Protein AF-A0A3R7J8B4-F1 (afdb_monomer)

InterPro domains:
  IPR031825 RXLR phytopathogen effector protein [PF16810] (3-95)

Mean predicted aligned error: 20.46 Å

Structure (mmCIF, N/CA/C/O backbone):
data_AF-A0A3R7J8B4-F1
#
_entry.id   AF-A0A3R7J8B4-F1
#
loop_
_atom_site.group_PDB
_atom_site.id
_atom_site.type_symbol
_atom_site.label_atom_id
_atom_site.label_alt_id
_atom_site.label_comp_id
_atom_site.label_asym_id
_atom_site.label_entity_id
_atom_site.label_seq_id
_atom_site.pdbx_PDB_ins_code
_atom_site.Cartn_x
_atom_site.Cartn_y
_atom_site.Cartn_z
_atom_site.occupancy
_atom_site.B_iso_or_equiv
_atom_site.auth_seq_id
_atom_site.auth_comp_id
_atom_site.auth_asym_id
_atom_site.auth_atom_id
_atom_site.pdbx_PDB_model_num
ATOM 1 N N . MET A 1 1 ? 15.339 -15.713 11.189 1.00 56.62 1 MET A N 1
ATOM 2 C CA . MET A 1 1 ? 15.094 -14.837 10.019 1.00 56.62 1 MET A CA 1
ATOM 3 C C . MET A 1 1 ? 14.675 -15.701 8.840 1.00 56.62 1 MET A C 1
ATOM 5 O O . MET A 1 1 ? 15.231 -16.778 8.685 1.00 56.62 1 MET A O 1
ATOM 9 N N . ARG A 1 2 ? 13.662 -15.295 8.063 1.00 76.19 2 ARG A N 1
ATOM 10 C CA . ARG A 1 2 ? 13.175 -16.095 6.924 1.00 76.19 2 ARG A CA 1
ATOM 11 C C . ARG A 1 2 ? 14.198 -16.017 5.775 1.00 76.19 2 ARG A C 1
ATOM 13 O O . ARG A 1 2 ? 14.588 -14.901 5.434 1.00 76.19 2 ARG A O 1
ATOM 20 N N . PRO A 1 3 ? 14.611 -17.143 5.167 1.00 79.62 3 PRO A N 1
ATOM 21 C CA . PRO A 1 3 ? 15.699 -17.184 4.179 1.00 79.62 3 PRO A CA 1
ATOM 22 C C . PRO A 1 3 ? 15.424 -16.313 2.942 1.00 79.62 3 PRO A C 1
ATOM 24 O O . PRO A 1 3 ? 16.333 -15.708 2.382 1.00 79.62 3 PRO A O 1
ATOM 27 N N . TYR A 1 4 ? 14.150 -16.148 2.586 1.00 84.62 4 TYR A N 1
ATOM 28 C CA . TYR A 1 4 ? 13.709 -15.294 1.483 1.00 84.62 4 TYR A CA 1
ATOM 29 C C . TYR A 1 4 ? 14.065 -13.811 1.660 1.00 84.62 4 TYR A C 1
ATOM 31 O O . TYR A 1 4 ? 14.319 -13.122 0.675 1.00 84.62 4 TYR A O 1
ATOM 39 N N . ASN A 1 5 ? 14.144 -13.321 2.900 1.00 82.06 5 ASN A N 1
ATOM 40 C CA . ASN A 1 5 ? 14.468 -11.918 3.158 1.00 82.06 5 ASN A CA 1
ATOM 41 C C . ASN A 1 5 ? 15.948 -11.618 2.890 1.00 82.06 5 ASN A C 1
ATOM 43 O O . ASN A 1 5 ? 16.271 -10.519 2.452 1.00 82.06 5 ASN A O 1
ATOM 47 N N . VAL A 1 6 ? 16.835 -12.594 3.110 1.00 85.81 6 VAL A N 1
ATOM 48 C CA . VAL A 1 6 ? 18.270 -12.453 2.817 1.00 85.81 6 VAL A CA 1
ATOM 49 C C . VAL A 1 6 ? 18.486 -12.402 1.306 1.00 85.81 6 VAL A C 1
ATOM 51 O O . VAL A 1 6 ? 19.214 -11.545 0.818 1.00 85.81 6 VAL A O 1
ATOM 54 N N . LEU A 1 7 ? 17.775 -13.255 0.563 1.00 88.88 7 LEU A N 1
ATOM 55 C CA . LEU A 1 7 ? 17.884 -13.336 -0.892 1.00 88.88 7 LEU A CA 1
ATOM 56 C C . LEU A 1 7 ? 17.378 -12.054 -1.581 1.00 88.88 7 LEU A C 1
ATOM 58 O O . LEU A 1 7 ? 18.036 -11.522 -2.476 1.00 88.88 7 LEU A O 1
ATOM 62 N N . LEU A 1 8 ? 16.261 -11.495 -1.099 1.00 89.81 8 LEU A N 1
ATOM 63 C CA . LEU A 1 8 ? 15.748 -10.196 -1.551 1.00 89.81 8 LEU A CA 1
ATOM 64 C C . LEU A 1 8 ? 16.721 -9.050 -1.248 1.00 89.81 8 LEU A C 1
ATOM 66 O O . LEU A 1 8 ? 16.974 -8.223 -2.123 1.00 89.81 8 LEU A O 1
ATOM 70 N N . LEU A 1 9 ? 17.311 -9.025 -0.048 1.00 89.62 9 LEU A N 1
ATOM 71 C CA . LEU A 1 9 ? 18.283 -7.999 0.336 1.00 89.62 9 LEU A CA 1
ATOM 72 C C . LEU A 1 9 ? 19.524 -8.037 -0.569 1.00 89.62 9 LEU A C 1
ATOM 74 O O . LEU A 1 9 ? 19.967 -6.995 -1.050 1.00 89.62 9 LEU A O 1
ATOM 78 N N . THR A 1 10 ? 20.049 -9.232 -0.861 1.00 86.31 10 THR A N 1
ATOM 79 C CA . THR A 1 10 ? 21.216 -9.390 -1.745 1.00 86.31 10 THR A CA 1
ATOM 80 C C . THR A 1 10 ? 20.935 -8.948 -3.178 1.00 86.31 10 THR A C 1
ATOM 82 O O . THR A 1 10 ? 21.799 -8.344 -3.812 1.00 86.31 10 THR A O 1
ATOM 85 N N . LEU A 1 11 ? 19.721 -9.188 -3.684 1.00 89.88 11 LEU A N 1
ATOM 86 C CA . LEU A 1 11 ? 19.358 -8.844 -5.058 1.00 89.88 11 LEU A CA 1
ATOM 87 C C . LEU A 1 11 ? 19.199 -7.327 -5.244 1.00 89.88 11 LEU A C 1
ATOM 89 O O . LEU A 1 11 ? 19.655 -6.770 -6.242 1.00 89.88 11 LEU A O 1
ATOM 93 N N . VAL A 1 12 ? 18.612 -6.649 -4.251 1.00 90.12 12 VAL A N 1
ATOM 94 C CA . VAL A 1 12 ? 18.503 -5.181 -4.225 1.00 90.12 12 VAL A CA 1
ATOM 95 C C . VAL A 1 12 ? 19.886 -4.535 -4.136 1.00 90.12 12 VAL A C 1
ATOM 97 O O . VAL A 1 12 ? 20.157 -3.562 -4.841 1.00 90.12 12 VAL A O 1
ATOM 100 N N . LEU A 1 13 ? 20.778 -5.099 -3.318 1.00 84.88 13 LEU A N 1
ATOM 101 C CA . LEU A 1 13 ? 22.136 -4.592 -3.160 1.00 84.88 13 LEU A CA 1
ATOM 102 C C . LEU A 1 13 ? 22.947 -4.726 -4.462 1.00 84.88 13 LEU A C 1
ATOM 104 O O . LEU A 1 13 ? 23.598 -3.772 -4.882 1.00 84.88 13 LEU A O 1
ATOM 108 N N . LEU A 1 14 ? 22.849 -5.872 -5.148 1.00 86.38 14 LEU A N 1
ATOM 109 C CA . LEU A 1 14 ? 23.518 -6.100 -6.434 1.00 86.38 14 LEU A CA 1
ATOM 110 C C . LEU A 1 14 ? 23.036 -5.111 -7.509 1.00 86.38 14 LEU A C 1
ATOM 112 O O . LEU A 1 14 ? 23.849 -4.539 -8.234 1.00 86.38 14 LEU A O 1
ATOM 116 N N . PHE A 1 15 ? 21.726 -4.847 -7.562 1.00 84.56 15 PHE A N 1
ATOM 117 C CA . PHE A 1 15 ? 21.140 -3.891 -8.505 1.00 84.56 15 PHE A CA 1
ATOM 118 C C . PHE A 1 15 ? 21.596 -2.443 -8.249 1.00 84.56 15 PHE A C 1
ATOM 120 O O . PHE A 1 15 ? 21.814 -1.684 -9.195 1.00 84.56 15 PHE A O 1
ATOM 127 N N . ALA A 1 16 ? 21.788 -2.057 -6.983 1.00 77.88 16 ALA A N 1
ATOM 128 C CA . ALA A 1 16 ? 22.300 -0.734 -6.627 1.00 77.88 16 ALA A CA 1
ATOM 129 C C . ALA A 1 16 ? 23.762 -0.534 -7.073 1.00 77.88 16 ALA A C 1
ATOM 131 O O . ALA A 1 16 ? 24.107 0.531 -7.587 1.00 77.88 16 ALA A O 1
ATOM 132 N N . PHE A 1 17 ? 24.608 -1.564 -6.950 1.00 72.62 17 PHE A N 1
ATOM 133 C CA . PHE A 1 17 ? 26.015 -1.485 -7.356 1.00 72.62 17 PHE A CA 1
ATOM 134 C C . PHE A 1 17 ? 26.218 -1.486 -8.877 1.00 72.62 17 PHE A C 1
ATOM 136 O O . PHE A 1 17 ? 27.112 -0.796 -9.367 1.00 72.62 17 PHE A O 1
ATOM 143 N N . SER A 1 18 ? 25.374 -2.178 -9.650 1.00 72.62 18 SER A N 1
ATOM 144 C CA . SER A 1 18 ? 25.493 -2.192 -11.118 1.00 72.62 18 SER A CA 1
ATOM 145 C C . SER A 1 18 ? 25.265 -0.821 -11.770 1.00 72.62 18 SER A C 1
ATOM 147 O O . SER A 1 18 ? 25.840 -0.551 -12.821 1.00 72.62 18 SER A O 1
ATOM 149 N N . ASN A 1 19 ? 24.486 0.069 -11.146 1.00 60.31 19 ASN A N 1
ATOM 150 C CA . ASN A 1 19 ? 24.272 1.424 -11.668 1.00 60.31 19 ASN A CA 1
ATOM 151 C C . ASN A 1 19 ? 25.404 2.404 -11.316 1.00 60.31 19 ASN A C 1
ATOM 153 O O . ASN A 1 19 ? 25.600 3.382 -12.033 1.00 60.31 19 ASN A O 1
ATOM 157 N N . ALA A 1 20 ? 26.172 2.150 -10.252 1.00 58.16 20 ALA A N 1
ATOM 158 C CA . ALA A 1 20 ? 27.265 3.032 -9.836 1.00 58.16 20 ALA A CA 1
ATOM 159 C C . ALA A 1 20 ? 28.539 2.850 -10.685 1.00 58.16 20 ALA A C 1
ATOM 161 O O . ALA A 1 20 ? 29.286 3.805 -10.893 1.00 58.16 20 ALA A O 1
ATOM 162 N N . VAL A 1 21 ? 28.770 1.649 -11.229 1.00 51.41 21 VAL A N 1
ATOM 163 C CA . VAL A 1 21 ? 29.971 1.337 -12.031 1.00 51.41 21 VAL A CA 1
ATOM 164 C C . VAL A 1 21 ? 29.923 1.964 -13.433 1.00 51.41 21 VAL A C 1
ATOM 166 O O . VAL A 1 21 ? 30.968 2.221 -14.022 1.00 51.41 21 VAL A O 1
ATOM 169 N N . LEU A 1 22 ? 28.739 2.303 -13.955 1.00 47.94 22 LEU A N 1
ATOM 170 C CA . LEU A 1 22 ? 28.615 2.937 -15.276 1.00 47.94 22 LEU A CA 1
ATOM 171 C C . LEU A 1 22 ? 28.903 4.453 -15.266 1.00 47.94 22 LEU A C 1
ATOM 173 O O . LEU A 1 22 ? 29.037 5.054 -16.329 1.00 47.94 22 LEU A O 1
ATOM 177 N N . ALA A 1 23 ? 29.001 5.077 -14.086 1.00 52.41 23 ALA A N 1
ATOM 178 C CA . ALA A 1 23 ? 29.245 6.516 -13.942 1.00 52.41 23 ALA A CA 1
ATOM 179 C C . ALA A 1 23 ? 30.726 6.880 -13.708 1.00 52.41 23 ALA A C 1
ATOM 181 O O . ALA A 1 23 ? 31.068 8.060 -13.708 1.00 52.41 23 ALA A O 1
ATOM 182 N N . VAL A 1 24 ? 31.613 5.893 -13.525 1.00 48.69 24 VAL A N 1
ATOM 183 C CA . VAL A 1 24 ? 33.046 6.114 -13.252 1.00 48.69 24 VAL A CA 1
ATOM 184 C C . VAL A 1 24 ? 33.898 5.236 -14.166 1.00 48.69 24 VAL A C 1
ATOM 186 O O . VAL A 1 24 ? 34.659 4.378 -13.733 1.00 48.69 24 VAL A O 1
ATOM 189 N N . THR A 1 25 ? 33.784 5.467 -15.470 1.00 42.81 25 THR A N 1
ATOM 190 C CA . THR A 1 25 ? 34.850 5.112 -16.410 1.00 42.81 25 THR A CA 1
ATOM 191 C C . THR A 1 25 ? 35.337 6.396 -17.073 1.00 42.81 25 THR A C 1
ATOM 193 O O . THR A 1 25 ? 34.579 6.984 -17.851 1.00 42.81 25 THR A O 1
ATOM 196 N N . PRO A 1 26 ? 36.560 6.875 -16.785 1.00 44.47 26 PRO A N 1
ATOM 197 C CA . PRO A 1 26 ? 37.151 7.935 -17.581 1.00 44.47 26 PRO A CA 1
ATOM 198 C C . PRO A 1 26 ? 37.344 7.406 -19.005 1.00 44.47 26 PRO A C 1
ATOM 200 O O . PRO A 1 26 ? 38.044 6.423 -19.237 1.00 44.47 26 PRO A O 1
ATOM 203 N N . ILE A 1 27 ? 36.677 8.054 -19.955 1.00 47.72 27 ILE A N 1
ATOM 204 C CA . ILE A 1 27 ? 36.858 7.848 -21.389 1.00 47.72 27 ILE A CA 1
ATOM 205 C C . ILE A 1 27 ? 38.264 8.350 -21.740 1.00 47.72 27 ILE A C 1
ATOM 207 O O . ILE A 1 27 ? 38.463 9.515 -22.068 1.00 47.72 27 ILE A O 1
ATOM 211 N N . THR A 1 28 ? 39.263 7.477 -21.663 1.00 47.22 28 THR A N 1
ATOM 212 C CA . THR A 1 28 ? 40.543 7.650 -22.356 1.00 47.22 28 THR A CA 1
ATOM 213 C C . THR A 1 28 ? 40.421 7.046 -23.750 1.00 47.22 28 THR A C 1
ATOM 215 O O . THR A 1 28 ? 40.958 5.987 -24.052 1.00 47.22 28 THR A O 1
ATOM 218 N N . ALA A 1 29 ? 39.691 7.738 -24.626 1.00 45.31 29 ALA A N 1
ATOM 219 C CA . ALA A 1 29 ? 39.828 7.555 -26.064 1.00 45.31 29 ALA A CA 1
ATOM 220 C C . ALA A 1 29 ? 40.840 8.589 -26.569 1.00 45.31 29 ALA A C 1
ATOM 222 O O . ALA A 1 29 ? 40.498 9.711 -26.940 1.00 45.31 29 ALA A O 1
ATOM 223 N N . THR A 1 30 ? 42.114 8.211 -26.533 1.00 43.09 30 THR A N 1
ATOM 224 C CA . THR A 1 30 ? 43.190 8.878 -27.261 1.00 43.09 30 THR A CA 1
ATOM 225 C C . THR A 1 30 ? 42.914 8.772 -28.762 1.00 43.09 30 THR A C 1
ATOM 227 O O . THR A 1 30 ? 43.311 7.817 -29.425 1.00 43.09 30 THR A O 1
ATOM 230 N N . VAL A 1 31 ? 42.239 9.773 -29.332 1.00 40.12 31 VAL A N 1
ATOM 231 C CA . VAL A 1 31 ? 42.303 10.015 -30.778 1.00 40.12 31 VAL A CA 1
ATOM 232 C C . VAL A 1 31 ? 43.668 10.637 -31.053 1.00 40.12 31 VAL A C 1
ATOM 234 O O . VAL A 1 31 ? 43.863 11.848 -30.971 1.00 40.12 31 VAL A O 1
ATOM 237 N N . VAL A 1 32 ? 44.641 9.771 -31.331 1.00 39.78 32 VAL A N 1
ATOM 238 C CA . VAL A 1 32 ? 45.899 10.148 -31.974 1.00 39.78 32 VAL A CA 1
ATOM 239 C C . VAL A 1 32 ? 45.538 10.648 -33.371 1.00 39.78 32 VAL A C 1
ATOM 241 O O . VAL A 1 32 ? 45.272 9.870 -34.284 1.00 39.78 32 VAL A O 1
ATOM 244 N N . SER A 1 33 ? 45.467 11.969 -33.506 1.00 39.88 33 SER A N 1
ATOM 245 C CA . SER A 1 33 ? 45.310 12.659 -34.780 1.00 39.88 33 SER A CA 1
ATOM 246 C C . SER A 1 33 ? 46.579 12.439 -35.605 1.00 39.88 33 SER A C 1
ATOM 248 O O . SER A 1 33 ? 47.607 13.061 -35.349 1.00 39.88 33 SER A O 1
ATOM 250 N N . ASN A 1 34 ? 46.532 11.500 -36.552 1.00 51.03 34 ASN A N 1
ATOM 251 C CA . ASN A 1 34 ? 47.649 11.168 -37.439 1.00 51.03 34 ASN A CA 1
ATOM 252 C C . ASN A 1 34 ? 47.335 11.535 -38.903 1.00 51.03 34 ASN A C 1
ATOM 254 O O . ASN A 1 34 ? 47.604 10.765 -39.819 1.00 51.03 34 ASN A O 1
ATOM 258 N N . GLU A 1 35 ? 46.743 12.714 -39.124 1.00 48.53 35 GLU A N 1
ATOM 259 C CA . GLU A 1 35 ? 46.381 13.234 -40.459 1.00 48.53 35 GLU A CA 1
ATOM 260 C C . GLU A 1 35 ? 47.263 14.409 -40.932 1.00 48.53 35 GLU A C 1
ATOM 262 O O . GLU A 1 35 ? 46.910 15.135 -41.857 1.00 48.53 35 GLU A O 1
ATOM 267 N N . ALA A 1 36 ? 48.452 14.597 -40.352 1.00 45.69 36 ALA A N 1
ATOM 268 C CA . ALA A 1 36 ? 49.416 15.610 -40.801 1.00 45.69 36 ALA A CA 1
ATOM 269 C C . ALA A 1 36 ? 50.597 14.998 -41.584 1.00 45.69 36 ALA A C 1
ATOM 271 O O . ALA A 1 36 ? 51.759 15.315 -41.357 1.00 45.69 36 ALA A O 1
ATOM 272 N N . ASN A 1 37 ? 50.291 14.110 -42.527 1.00 45.66 37 ASN A N 1
ATOM 273 C CA . ASN A 1 37 ? 51.183 13.614 -43.580 1.00 45.66 37 ASN A CA 1
ATOM 274 C C . ASN A 1 37 ? 50.333 13.773 -44.858 1.00 45.66 37 ASN A C 1
ATOM 276 O O . ASN A 1 37 ? 49.239 13.232 -44.909 1.00 45.66 37 ASN A O 1
ATOM 280 N N . TYR A 1 38 ? 50.614 14.585 -45.878 1.00 40.78 38 TYR A N 1
ATOM 281 C CA . TYR A 1 38 ? 51.833 14.718 -46.662 1.00 40.78 38 TYR A CA 1
ATOM 282 C C . TYR A 1 38 ? 51.822 16.080 -47.397 1.00 40.78 38 TYR A C 1
ATOM 284 O O . TYR A 1 38 ? 51.131 16.246 -48.399 1.00 40.78 38 TYR A O 1
ATOM 292 N N . LYS A 1 39 ? 52.632 17.054 -46.964 1.00 49.00 39 LYS A N 1
ATOM 293 C CA . LYS A 1 39 ? 53.079 18.175 -47.821 1.00 49.00 39 LYS A CA 1
ATOM 294 C C . LYS A 1 39 ? 54.566 18.008 -48.127 1.00 49.00 39 LYS A C 1
ATOM 296 O O . LYS A 1 39 ? 55.389 18.855 -47.793 1.00 49.00 39 LYS A O 1
ATOM 301 N N . ARG A 1 40 ? 54.928 16.868 -48.721 1.00 48.91 40 ARG A N 1
ATOM 302 C CA . ARG A 1 40 ? 56.292 16.587 -49.182 1.00 48.91 40 ARG A CA 1
ATOM 303 C C . ARG A 1 40 ? 56.345 16.692 -50.707 1.00 48.91 40 ARG A C 1
ATOM 305 O O . ARG A 1 40 ? 55.879 15.813 -51.415 1.00 48.91 40 ARG A O 1
ATOM 312 N N . SER A 1 41 ? 56.929 17.804 -51.153 1.00 52.84 41 SER A N 1
ATOM 313 C CA . SER A 1 41 ? 57.806 17.929 -52.324 1.00 52.84 41 SER A CA 1
ATOM 314 C C . SER A 1 41 ? 57.325 17.374 -53.671 1.00 52.84 41 SER A C 1
ATOM 316 O O . SER A 1 41 ? 57.644 16.246 -54.035 1.00 52.84 41 SER A O 1
ATOM 318 N N . LEU A 1 42 ? 56.756 18.253 -54.494 1.00 46.28 42 LEU A N 1
ATOM 319 C CA . LEU A 1 42 ? 57.009 18.242 -55.935 1.00 46.28 42 LEU A CA 1
ATOM 320 C C . LEU A 1 42 ? 57.880 19.461 -56.241 1.00 46.28 42 LEU A C 1
ATOM 322 O O . LEU A 1 42 ? 57.393 20.578 -56.392 1.00 46.28 42 LEU A O 1
ATOM 326 N N . ARG A 1 43 ? 59.200 19.245 -56.237 1.00 48.94 43 ARG A N 1
ATOM 327 C CA . ARG A 1 43 ? 60.144 20.171 -56.863 1.00 48.94 43 ARG A CA 1
ATOM 328 C C . ARG A 1 43 ? 59.818 20.176 -58.355 1.00 48.94 43 ARG A C 1
ATOM 330 O O . ARG A 1 43 ? 59.929 19.137 -58.998 1.00 48.94 43 ARG A O 1
ATOM 337 N N . ALA A 1 44 ? 59.404 21.327 -58.869 1.00 46.97 44 ALA A N 1
ATOM 338 C CA . ALA A 1 44 ? 59.469 21.612 -60.290 1.00 46.97 44 ALA A CA 1
ATOM 339 C C . ALA A 1 44 ? 60.954 21.670 -60.660 1.00 46.97 44 ALA A C 1
ATOM 341 O O . ALA A 1 44 ? 61.679 22.556 -60.208 1.00 46.97 44 ALA A O 1
ATOM 342 N N . ALA A 1 45 ? 61.409 20.660 -61.389 1.00 44.66 45 ALA A N 1
ATOM 343 C CA . ALA A 1 45 ? 62.704 20.660 -62.034 1.00 44.66 45 ALA A CA 1
ATOM 344 C C . ALA A 1 45 ? 62.479 21.005 -63.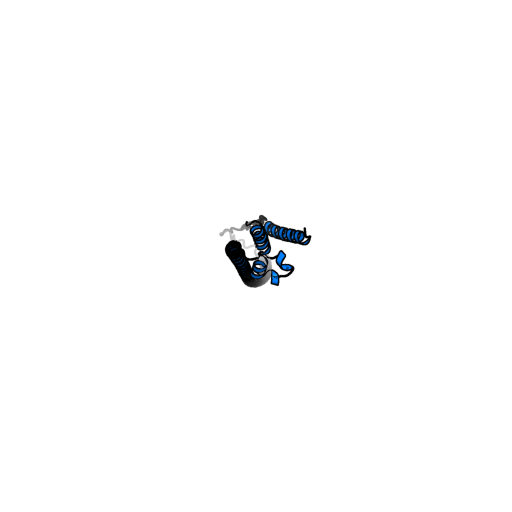508 1.00 44.66 45 ALA A C 1
ATOM 346 O O . ALA A 1 45 ? 61.605 20.414 -64.139 1.00 44.66 45 ALA A O 1
ATOM 347 N N . GLU A 1 46 ? 63.320 21.923 -63.990 1.00 39.88 46 GLU A N 1
ATOM 348 C CA . GLU A 1 46 ? 63.695 22.130 -65.394 1.00 39.88 46 GLU A CA 1
ATOM 349 C C . GLU A 1 46 ? 62.702 22.939 -66.250 1.00 39.88 46 GLU A C 1
ATOM 351 O O . GLU A 1 46 ? 61.492 22.795 -66.151 1.00 39.88 46 GLU A O 1
ATOM 356 N N . THR A 1 47 ? 63.112 23.865 -67.116 1.00 40.66 47 THR A N 1
ATOM 357 C CA . THR A 1 47 ? 64.442 24.316 -67.558 1.00 40.66 47 THR A CA 1
ATOM 358 C C . THR A 1 47 ? 64.238 25.646 -68.274 1.00 40.66 47 THR A C 1
ATOM 360 O O . THR A 1 47 ? 63.369 25.768 -69.135 1.00 40.66 47 THR A O 1
ATOM 363 N N . THR A 1 48 ? 65.069 26.627 -67.943 1.00 43.53 48 THR A N 1
ATOM 364 C CA . THR A 1 48 ? 65.388 27.780 -68.784 1.00 43.53 48 THR A CA 1
ATOM 365 C C . THR A 1 48 ? 65.907 27.298 -70.138 1.00 43.53 48 THR A C 1
ATOM 367 O O . THR A 1 48 ? 67.018 26.778 -70.214 1.00 43.53 48 THR A O 1
ATOM 370 N N . THR A 1 49 ? 65.140 27.482 -71.210 1.00 39.28 49 THR A N 1
ATOM 371 C CA . THR A 1 49 ? 65.708 27.522 -72.561 1.00 39.28 49 THR A CA 1
ATOM 372 C C . THR A 1 49 ? 65.798 28.977 -72.974 1.00 39.28 49 THR A C 1
ATOM 374 O O . THR A 1 49 ? 64.789 29.615 -73.278 1.00 39.28 49 THR A O 1
ATOM 377 N N . ASN A 1 50 ? 67.026 29.483 -72.904 1.00 40.59 50 ASN A N 1
ATOM 378 C CA . ASN A 1 50 ? 67.443 30.739 -73.494 1.00 40.59 50 ASN A CA 1
ATOM 379 C C . ASN A 1 50 ? 66.970 30.808 -74.947 1.00 40.59 50 ASN A C 1
ATOM 381 O O . ASN A 1 50 ? 67.188 29.890 -75.736 1.00 40.59 50 ASN A O 1
ATOM 385 N N . ASN A 1 51 ? 66.302 31.911 -75.254 1.00 40.81 51 ASN A N 1
ATOM 386 C CA . ASN A 1 51 ? 66.152 32.410 -76.604 1.00 40.81 51 ASN A CA 1
ATOM 387 C C . ASN A 1 51 ? 67.489 33.005 -77.072 1.00 40.81 51 ASN A C 1
ATOM 389 O O . ASN A 1 51 ? 68.207 33.597 -76.267 1.00 40.81 51 ASN A O 1
ATOM 393 N N . VAL A 1 52 ? 67.659 32.967 -78.393 1.00 43.62 52 VAL A N 1
ATOM 394 C CA . VAL A 1 52 ? 68.505 33.825 -79.240 1.00 43.62 52 VAL A CA 1
ATOM 395 C C . VAL A 1 52 ? 69.919 33.320 -79.548 1.00 43.62 52 VAL A C 1
ATOM 397 O O . VAL A 1 52 ? 70.727 33.098 -78.657 1.00 43.62 52 VAL A O 1
ATOM 400 N N . ASP A 1 53 ? 70.112 33.192 -80.866 1.00 49.81 53 ASP A N 1
ATOM 401 C CA . ASP A 1 53 ? 71.320 33.275 -81.688 1.00 49.81 53 ASP A CA 1
ATOM 402 C C . ASP A 1 53 ? 72.568 32.523 -81.249 1.00 49.81 53 ASP A C 1
ATOM 404 O O . ASP A 1 53 ? 73.294 32.959 -80.366 1.00 49.81 53 ASP A O 1
ATOM 408 N N . ASP A 1 54 ? 72.892 31.484 -82.020 1.00 44.25 54 ASP A N 1
ATOM 409 C CA . ASP A 1 54 ? 74.219 31.449 -82.626 1.00 44.25 54 ASP A CA 1
ATOM 410 C C . ASP A 1 54 ? 74.209 30.652 -83.942 1.00 44.25 54 ASP A C 1
ATOM 412 O O . ASP A 1 54 ? 73.795 29.492 -84.001 1.00 44.25 54 ASP A O 1
ATOM 416 N N . GLU A 1 55 ? 74.688 31.341 -84.979 1.00 45.31 55 GLU A N 1
ATOM 417 C CA . GLU A 1 55 ? 75.505 30.827 -86.082 1.00 45.31 55 GLU A CA 1
ATOM 418 C C . GLU A 1 55 ? 74.890 29.804 -87.059 1.00 45.31 55 GLU A C 1
ATOM 420 O O . GLU A 1 55 ? 75.209 28.612 -87.059 1.00 45.31 55 GLU A O 1
ATOM 425 N N . GLU A 1 56 ? 74.127 30.304 -88.043 1.00 42.25 56 GLU A N 1
ATOM 42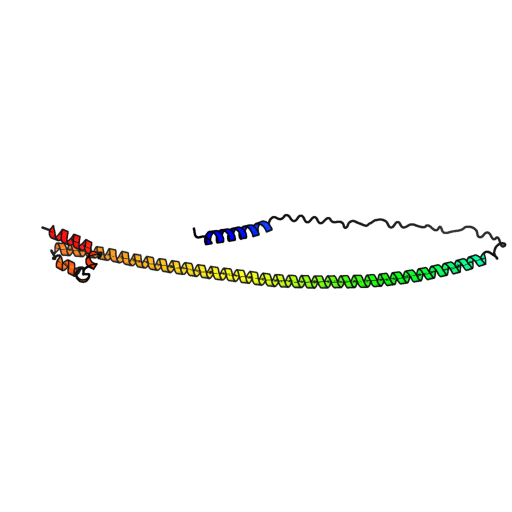6 C CA . GLU A 1 56 ? 74.128 29.694 -89.383 1.00 42.25 56 GLU A CA 1
ATOM 427 C C . GLU A 1 56 ? 75.387 30.124 -90.161 1.00 42.25 56 GLU A C 1
ATOM 429 O O . GLU A 1 56 ? 75.324 30.837 -91.169 1.00 42.25 56 GLU A O 1
ATOM 434 N N . GLU A 1 57 ? 76.551 29.624 -89.736 1.00 46.12 57 GLU A N 1
ATOM 435 C CA . GLU A 1 57 ? 77.697 29.524 -90.633 1.00 46.12 57 GLU A CA 1
ATOM 436 C C . GLU A 1 57 ? 77.387 28.485 -91.717 1.00 46.12 57 GLU A C 1
ATOM 438 O O . GLU A 1 57 ? 77.386 27.262 -91.537 1.00 46.12 57 GLU A O 1
ATOM 443 N N . ARG A 1 58 ? 77.107 29.031 -92.897 1.00 50.62 58 ARG A N 1
ATOM 444 C CA . ARG A 1 58 ? 77.096 28.356 -94.188 1.00 50.62 58 ARG A CA 1
ATOM 445 C C . ARG A 1 58 ? 78.367 27.523 -94.373 1.00 50.62 58 ARG A C 1
ATOM 447 O O . ARG A 1 58 ? 79.389 28.035 -94.818 1.00 50.62 58 ARG A O 1
ATOM 454 N N . SER A 1 59 ? 78.261 26.209 -94.196 1.00 39.22 59 SER A N 1
ATOM 455 C CA . SER A 1 59 ? 79.181 25.268 -94.838 1.00 39.22 59 SER A CA 1
ATOM 456 C C . SER A 1 59 ? 78.403 24.239 -95.659 1.00 39.22 59 SER A C 1
ATOM 458 O O . SER A 1 59 ? 77.812 23.279 -95.166 1.00 39.22 59 SER A O 1
ATOM 460 N N . LEU A 1 60 ? 78.368 24.521 -96.960 1.00 49.38 60 LEU A N 1
ATOM 461 C CA . LEU A 1 60 ? 77.572 23.918 -98.032 1.00 49.38 60 LEU A CA 1
ATOM 462 C C . LEU A 1 60 ? 78.093 22.550 -98.518 1.00 49.38 60 LEU A C 1
ATOM 464 O O . LEU A 1 60 ? 77.909 22.203 -99.682 1.00 49.38 60 LEU A O 1
ATOM 468 N N . THR A 1 61 ? 78.751 21.753 -97.668 1.00 47.34 61 THR A N 1
ATOM 469 C CA . THR A 1 61 ? 79.503 20.576 -98.154 1.00 47.34 61 THR A CA 1
ATOM 470 C C . THR A 1 61 ? 79.326 19.263 -97.376 1.00 47.34 61 THR A C 1
ATOM 472 O O . THR A 1 61 ? 79.951 18.277 -97.754 1.00 47.34 61 THR A O 1
ATOM 475 N N . SER A 1 62 ? 78.421 19.152 -96.386 1.00 49.09 62 SER A N 1
ATOM 476 C CA . SER A 1 62 ? 78.166 17.866 -95.675 1.00 49.09 62 SER A CA 1
ATOM 477 C C . SER A 1 62 ? 76.702 17.364 -95.665 1.00 49.09 62 SER A C 1
ATOM 479 O O . SER A 1 62 ? 76.336 16.446 -94.929 1.00 49.09 62 SER A O 1
ATOM 481 N N . GLY A 1 63 ? 75.828 17.942 -96.499 1.00 49.16 63 GLY A N 1
ATOM 482 C CA . GLY A 1 63 ? 74.367 17.831 -96.356 1.00 49.16 63 GLY A CA 1
ATOM 483 C C . GLY A 1 63 ? 73.664 16.566 -96.874 1.00 49.16 63 GLY A C 1
ATOM 484 O O . GLY A 1 63 ? 72.503 16.358 -96.523 1.00 49.16 63 GLY A O 1
ATOM 485 N N . LEU A 1 64 ? 74.295 15.703 -97.680 1.00 48.84 64 LEU A N 1
ATOM 486 C CA . LEU A 1 64 ? 73.552 14.610 -98.338 1.00 48.84 64 LEU A CA 1
ATOM 487 C C . LEU A 1 64 ? 73.403 13.333 -97.493 1.00 48.84 64 LEU A C 1
ATOM 489 O O . LEU A 1 64 ? 72.431 12.601 -97.660 1.00 48.84 64 LEU A O 1
ATOM 493 N N . THR A 1 65 ? 74.309 13.072 -96.547 1.00 50.53 65 THR A N 1
ATOM 494 C CA . TH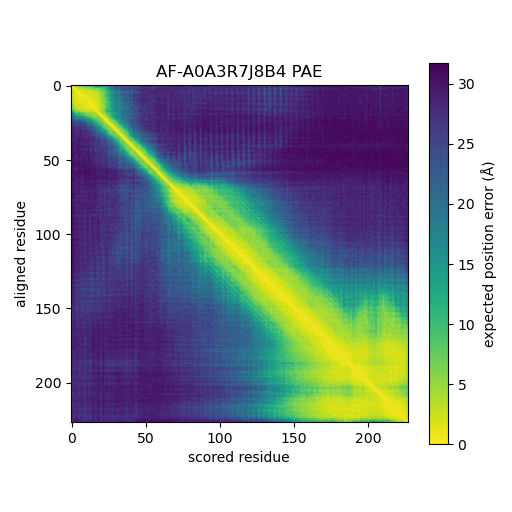R A 1 65 ? 74.255 11.862 -95.702 1.00 50.53 65 THR A CA 1
ATOM 495 C C . THR A 1 65 ? 73.587 12.097 -94.341 1.00 50.53 65 THR A C 1
ATOM 497 O O . THR A 1 65 ? 73.104 11.140 -93.737 1.00 50.53 65 THR A O 1
ATOM 500 N N . SER A 1 66 ? 73.460 13.353 -93.880 1.00 52.69 66 SER A N 1
ATOM 501 C CA . SER A 1 66 ? 72.792 13.691 -92.603 1.00 52.69 66 SER A CA 1
ATOM 502 C C . SER A 1 66 ? 71.275 13.916 -92.715 1.00 52.69 66 SER A C 1
ATOM 504 O O . SER A 1 66 ? 70.569 13.938 -91.706 1.00 52.69 66 SER A O 1
ATOM 506 N N . GLY A 1 67 ? 70.733 14.055 -93.931 1.00 54.09 67 GLY A N 1
ATOM 507 C CA . GLY A 1 67 ? 69.289 14.198 -94.150 1.00 54.09 67 GLY A CA 1
ATOM 508 C C . GLY A 1 67 ? 68.508 12.904 -93.890 1.00 54.09 67 GLY A C 1
ATOM 509 O O . GLY A 1 67 ? 67.407 12.937 -93.338 1.00 54.09 67 GLY A O 1
ATOM 510 N N . LEU A 1 68 ? 69.093 11.748 -94.225 1.00 56.91 68 LEU A N 1
ATOM 511 C CA . LEU A 1 68 ? 68.424 10.450 -94.095 1.00 56.91 68 LEU A CA 1
ATOM 512 C C . LEU A 1 68 ? 68.315 9.982 -92.634 1.00 56.91 68 LEU A C 1
ATOM 514 O O . LEU A 1 68 ? 67.300 9.395 -92.251 1.00 56.91 68 LEU A O 1
ATOM 518 N N . SER A 1 69 ? 69.327 10.270 -91.808 1.00 60.47 69 SER A N 1
ATOM 519 C CA . SER A 1 69 ? 69.289 10.002 -90.364 1.00 60.47 69 SER A CA 1
ATOM 520 C C . SER A 1 69 ? 68.244 10.877 -89.667 1.00 60.47 69 SER A C 1
ATOM 522 O O . SER A 1 69 ? 67.405 10.349 -88.945 1.00 60.47 69 SER A O 1
ATOM 524 N N . LYS A 1 70 ? 68.165 12.173 -90.005 1.00 66.06 70 LYS A N 1
ATOM 525 C CA . LYS A 1 70 ? 67.140 13.092 -89.470 1.00 66.06 70 LYS A CA 1
ATOM 526 C C . LYS A 1 70 ? 65.704 12.667 -89.804 1.00 66.06 70 LYS A C 1
ATOM 528 O O . LYS A 1 70 ? 64.800 12.877 -88.994 1.00 66.06 70 LYS A O 1
ATOM 533 N N . ILE A 1 71 ? 65.462 12.070 -90.976 1.00 68.19 71 ILE A N 1
ATOM 534 C CA . ILE A 1 71 ? 64.131 11.553 -91.347 1.00 68.19 71 ILE A CA 1
ATOM 535 C C . ILE A 1 71 ? 63.791 10.286 -90.549 1.00 68.19 71 ILE A C 1
ATOM 537 O O . ILE A 1 71 ? 62.666 10.169 -90.056 1.00 68.19 71 ILE A O 1
ATOM 541 N N . LYS A 1 72 ? 64.749 9.365 -90.366 1.00 73.00 72 LYS A N 1
ATOM 542 C CA . LYS A 1 72 ? 64.557 8.179 -89.512 1.00 73.00 72 LYS A CA 1
ATOM 543 C C . LYS A 1 72 ? 64.306 8.567 -88.055 1.00 73.00 72 LYS A C 1
ATOM 545 O O . LYS A 1 72 ? 63.378 8.033 -87.448 1.00 73.00 72 LYS A O 1
ATOM 550 N N . ASP A 1 73 ? 65.036 9.550 -87.539 1.00 72.19 73 ASP A N 1
ATOM 551 C CA . ASP A 1 73 ? 64.852 10.053 -86.178 1.00 72.19 73 ASP A CA 1
ATOM 552 C C . ASP A 1 73 ? 63.490 10.728 -86.004 1.00 72.19 73 ASP A C 1
ATOM 554 O O . ASP A 1 73 ? 62.790 10.452 -85.031 1.00 72.19 73 ASP A O 1
ATOM 558 N N . LYS A 1 74 ? 63.040 11.533 -86.979 1.00 72.88 74 LYS A N 1
ATOM 559 C CA . LYS A 1 74 ? 61.686 12.117 -86.968 1.00 72.88 74 LYS A CA 1
ATOM 560 C C . LYS A 1 74 ? 60.589 11.052 -87.019 1.00 72.88 74 LYS A C 1
ATOM 562 O O . LYS A 1 74 ? 59.610 11.163 -86.281 1.00 72.88 74 LYS A O 1
ATOM 567 N N . ALA A 1 75 ? 60.743 10.018 -87.847 1.00 72.88 75 ALA A N 1
ATOM 568 C CA . ALA A 1 75 ? 59.786 8.914 -87.921 1.00 72.88 75 ALA A CA 1
ATOM 569 C C . ALA A 1 75 ? 59.742 8.107 -86.611 1.00 72.88 75 ALA A C 1
ATOM 571 O O . ALA A 1 75 ? 58.660 7.753 -86.132 1.00 72.88 75 ALA A O 1
ATOM 572 N N . HIS A 1 76 ? 60.901 7.873 -85.990 1.00 73.00 76 HIS A N 1
ATOM 573 C CA . HIS A 1 76 ? 60.997 7.222 -84.688 1.00 73.00 76 HIS A CA 1
ATOM 574 C C . HIS A 1 76 ? 60.340 8.068 -83.586 1.00 73.00 76 HIS A C 1
ATOM 576 O O . HIS A 1 76 ? 59.498 7.565 -82.843 1.00 73.00 76 HIS A O 1
ATOM 582 N N . LEU A 1 77 ? 60.622 9.375 -83.536 1.00 74.00 77 LEU A N 1
ATOM 583 C CA . LEU A 1 77 ? 59.995 10.309 -82.595 1.00 74.00 77 LEU A CA 1
ATOM 584 C C . LEU A 1 77 ? 58.474 10.362 -82.753 1.00 74.00 77 LEU A C 1
ATOM 586 O O . LEU A 1 77 ? 57.750 10.382 -81.759 1.00 74.00 77 LEU A O 1
ATOM 590 N N . TYR A 1 78 ? 57.975 10.360 -83.990 1.00 74.12 78 TYR A N 1
ATOM 591 C CA . TYR A 1 78 ? 56.540 10.340 -84.256 1.00 74.12 78 TYR A CA 1
ATOM 592 C C . TYR A 1 78 ? 55.893 9.049 -83.741 1.00 74.12 78 TYR A C 1
ATOM 594 O O . TYR A 1 78 ? 54.850 9.101 -83.087 1.00 74.12 78 TYR A O 1
ATOM 602 N N . LYS A 1 79 ? 56.548 7.897 -83.942 1.00 77.25 79 LYS A N 1
ATOM 603 C CA . LYS A 1 79 ? 56.079 6.598 -83.440 1.00 77.25 79 LYS A CA 1
ATOM 604 C C . LYS A 1 79 ? 56.054 6.546 -81.908 1.00 77.25 79 LYS A C 1
ATOM 606 O O . LYS A 1 79 ? 55.049 6.110 -81.351 1.00 77.25 79 LYS A O 1
ATOM 611 N N . VAL A 1 80 ? 57.093 7.061 -81.242 1.00 76.75 80 VAL A N 1
ATOM 612 C CA . VAL A 1 80 ? 57.167 7.159 -79.770 1.00 76.75 80 VAL A CA 1
ATOM 613 C C . VAL A 1 80 ? 56.104 8.117 -79.214 1.00 76.75 80 VAL A C 1
ATOM 615 O O . VAL A 1 80 ? 55.450 7.815 -78.218 1.00 76.75 80 VAL A O 1
ATOM 618 N N . ARG A 1 81 ? 55.852 9.253 -79.878 1.00 70.88 81 ARG A N 1
ATOM 619 C CA . ARG A 1 81 ? 54.782 10.189 -79.477 1.00 70.88 81 ARG A CA 1
ATOM 620 C C . ARG A 1 81 ? 53.388 9.583 -79.640 1.00 70.88 81 ARG A C 1
ATOM 622 O O . ARG A 1 81 ? 52.517 9.821 -78.801 1.00 70.88 81 ARG A O 1
ATOM 629 N N . LEU A 1 82 ? 53.169 8.788 -80.689 1.00 69.94 82 LEU A N 1
ATOM 630 C CA . LEU A 1 82 ? 51.904 8.087 -80.922 1.00 69.94 82 LEU A CA 1
ATOM 631 C C . LEU A 1 82 ? 51.654 6.968 -79.909 1.00 69.94 82 LEU A C 1
ATOM 633 O O . LEU A 1 82 ? 50.518 6.827 -79.454 1.00 69.94 82 LEU A O 1
ATOM 637 N N . SER A 1 83 ? 52.679 6.194 -79.536 1.00 70.44 83 SER A N 1
ATOM 638 C CA . SER A 1 83 ? 52.544 5.186 -78.476 1.00 70.44 83 SER A CA 1
ATOM 639 C C . SER A 1 83 ? 52.289 5.842 -77.119 1.00 70.44 83 SER A C 1
ATOM 641 O O . SER A 1 83 ? 51.324 5.474 -76.452 1.00 70.44 83 SER A O 1
ATOM 643 N N . ALA A 1 84 ? 53.033 6.898 -76.772 1.00 67.06 84 ALA A N 1
ATOM 644 C CA . ALA A 1 84 ? 52.817 7.650 -75.536 1.00 67.06 84 ALA A CA 1
ATOM 645 C C . ALA A 1 84 ? 51.405 8.265 -75.465 1.00 67.06 84 ALA A C 1
ATOM 647 O O . ALA A 1 84 ? 50.726 8.159 -74.448 1.00 67.06 84 ALA A O 1
ATOM 648 N N . SER A 1 85 ? 50.906 8.836 -76.567 1.00 68.12 85 SER A N 1
ATOM 649 C CA . SER A 1 85 ? 49.552 9.413 -76.620 1.00 68.12 85 SER A CA 1
ATOM 650 C C . SER A 1 85 ? 48.444 8.364 -76.469 1.00 68.12 85 SER A C 1
ATOM 652 O O . SER A 1 85 ? 47.384 8.664 -75.917 1.00 68.12 85 SER A O 1
ATOM 654 N N . LYS A 1 86 ? 48.660 7.129 -76.944 1.00 70.12 86 LYS A N 1
ATOM 655 C CA . LYS A 1 86 ? 47.721 6.016 -76.725 1.00 70.12 86 LYS A CA 1
ATOM 656 C C . LYS A 1 86 ? 47.733 5.556 -75.268 1.00 70.12 86 LYS A C 1
ATOM 658 O O . LYS A 1 86 ? 46.663 5.359 -74.700 1.00 70.12 86 LYS A O 1
ATOM 663 N N . GLU A 1 87 ? 48.906 5.451 -74.650 1.00 62.44 87 GLU A N 1
ATOM 664 C CA . GLU A 1 87 ? 49.029 5.085 -73.234 1.00 62.44 87 GLU A CA 1
ATOM 665 C C . GLU A 1 87 ? 48.415 6.135 -72.299 1.00 62.44 87 GLU A C 1
ATOM 667 O O . GLU A 1 87 ? 47.737 5.771 -71.339 1.00 62.44 87 GLU A O 1
ATOM 672 N N . ILE A 1 88 ? 48.575 7.429 -72.602 1.00 63.12 88 ILE A N 1
ATOM 673 C CA . ILE A 1 88 ? 47.956 8.517 -71.828 1.00 63.12 88 ILE A CA 1
ATOM 674 C C . ILE A 1 88 ? 46.425 8.428 -71.898 1.00 63.12 88 ILE A C 1
ATOM 676 O O . ILE A 1 88 ? 45.769 8.463 -70.861 1.00 63.12 88 ILE A O 1
ATOM 680 N N . LYS A 1 89 ? 45.844 8.204 -73.087 1.00 66.19 89 LYS A N 1
ATOM 681 C CA . LYS A 1 89 ? 44.383 8.058 -73.244 1.00 66.19 89 LYS A CA 1
ATOM 682 C C . LYS A 1 89 ? 43.815 6.836 -72.519 1.00 66.19 89 LYS A C 1
ATOM 684 O O . LYS A 1 89 ? 42.711 6.908 -71.982 1.00 66.19 89 LYS A O 1
ATOM 689 N N . VAL A 1 90 ? 44.545 5.719 -72.495 1.00 67.25 90 VAL A N 1
ATOM 690 C CA . VAL A 1 90 ? 44.125 4.519 -71.749 1.00 67.25 90 VAL A CA 1
ATOM 691 C C . VAL A 1 90 ? 44.152 4.794 -70.244 1.00 67.25 90 VAL A C 1
ATOM 693 O O . VAL A 1 90 ? 43.164 4.519 -69.563 1.00 67.25 90 VAL A O 1
ATOM 696 N N . LYS A 1 91 ? 45.216 5.431 -69.737 1.00 69.94 91 LYS A N 1
ATOM 697 C CA . LYS A 1 91 ? 45.323 5.801 -68.317 1.00 69.94 91 LYS A CA 1
ATOM 698 C C . LYS A 1 91 ? 44.263 6.825 -67.901 1.00 69.94 91 LYS A C 1
ATOM 700 O O . LYS A 1 91 ? 43.650 6.666 -66.852 1.00 69.94 91 LYS A O 1
ATOM 705 N N . GLU A 1 92 ? 43.966 7.829 -68.726 1.00 66.94 92 GLU A N 1
ATOM 706 C CA . GLU A 1 92 ? 42.886 8.792 -68.458 1.00 66.94 92 GLU A CA 1
ATOM 707 C C . GLU A 1 92 ? 41.501 8.127 -68.428 1.00 66.94 92 GLU A C 1
ATOM 709 O O . GLU A 1 92 ? 40.679 8.450 -67.567 1.00 66.94 92 GLU A O 1
ATOM 714 N N . ALA A 1 93 ? 41.239 7.161 -69.315 1.00 70.00 93 ALA A N 1
ATOM 715 C CA . ALA A 1 93 ? 39.983 6.412 -69.321 1.00 70.00 93 ALA A CA 1
ATOM 716 C C . ALA A 1 93 ? 39.829 5.512 -68.080 1.00 70.00 93 ALA A C 1
ATOM 718 O O . ALA A 1 93 ? 38.726 5.392 -67.537 1.00 70.00 93 ALA A O 1
ATOM 719 N N . GLU A 1 94 ? 40.917 4.903 -67.603 1.00 68.06 94 GLU A N 1
ATOM 720 C CA . GLU A 1 94 ? 40.933 4.129 -66.356 1.00 68.06 94 GLU A CA 1
ATOM 721 C C . GLU A 1 94 ? 40.750 5.021 -65.125 1.00 68.06 94 GLU A C 1
ATOM 723 O O . GLU A 1 94 ? 39.922 4.707 -64.267 1.00 68.06 94 GLU A O 1
ATOM 728 N N . ILE A 1 95 ? 41.413 6.181 -65.079 1.00 68.69 95 ILE A N 1
ATOM 729 C CA . ILE A 1 95 ? 41.223 7.180 -64.017 1.00 68.69 95 ILE A CA 1
ATOM 730 C C . ILE A 1 95 ? 39.772 7.685 -64.018 1.00 68.69 95 ILE A C 1
ATOM 732 O O . ILE A 1 95 ? 39.142 7.754 -62.963 1.00 68.69 95 ILE A O 1
ATOM 736 N N . ALA A 1 96 ? 39.178 7.958 -65.183 1.00 72.88 96 ALA A N 1
ATOM 737 C CA . ALA A 1 96 ? 37.781 8.385 -65.282 1.00 72.88 96 ALA A CA 1
ATOM 738 C C . ALA A 1 96 ? 36.788 7.299 -64.821 1.00 72.88 96 ALA A C 1
ATOM 740 O O . ALA A 1 96 ? 35.776 7.617 -64.183 1.00 72.88 96 ALA A O 1
ATOM 741 N N . LYS A 1 97 ? 37.064 6.016 -65.103 1.00 74.44 97 LYS A N 1
ATOM 742 C CA . LYS A 1 97 ? 36.268 4.885 -64.588 1.00 74.44 97 LYS A CA 1
ATOM 743 C C . LYS A 1 97 ? 36.431 4.725 -63.075 1.00 74.44 97 LYS A C 1
ATOM 745 O O . LYS A 1 97 ? 35.423 4.570 -62.386 1.00 74.44 97 LYS A O 1
ATOM 750 N N . ALA A 1 98 ? 37.651 4.845 -62.554 1.00 69.12 98 ALA A N 1
ATOM 751 C CA . ALA A 1 98 ? 37.925 4.798 -61.120 1.00 69.12 98 ALA A CA 1
ATOM 752 C C . ALA A 1 98 ? 37.219 5.942 -60.370 1.00 69.12 98 ALA A C 1
ATOM 754 O O . ALA A 1 98 ? 36.546 5.692 -59.375 1.00 69.12 98 ALA A O 1
ATOM 755 N N . VAL A 1 99 ? 37.257 7.174 -60.893 1.00 72.00 99 VAL A N 1
ATOM 756 C CA . VAL A 1 99 ? 36.574 8.341 -60.299 1.00 72.00 99 VAL A CA 1
ATOM 757 C C . VAL A 1 99 ? 35.046 8.197 -60.320 1.00 72.00 99 VAL A C 1
ATOM 759 O O . VAL A 1 99 ? 34.361 8.615 -59.384 1.00 72.00 99 VAL A O 1
ATOM 762 N N . LYS A 1 100 ? 34.468 7.597 -61.370 1.00 79.00 100 LYS A N 1
ATOM 763 C CA . LYS A 1 100 ? 33.022 7.306 -61.401 1.00 79.00 100 LYS A CA 1
ATOM 764 C C . LYS A 1 100 ? 32.643 6.213 -60.397 1.00 79.00 100 LYS A C 1
ATOM 766 O O . LYS A 1 100 ? 31.616 6.346 -59.731 1.00 79.00 100 LYS A O 1
ATOM 771 N N . ALA A 1 101 ? 33.472 5.179 -60.252 1.00 72.94 101 ALA A N 1
ATOM 772 C CA . ALA A 1 101 ? 33.255 4.110 -59.282 1.00 72.94 101 ALA A CA 1
ATOM 773 C C . ALA A 1 101 ? 33.365 4.610 -57.830 1.00 72.94 101 ALA A C 1
ATOM 775 O O . ALA A 1 101 ? 32.515 4.271 -57.006 1.00 72.94 101 ALA A O 1
ATOM 776 N N . THR A 1 102 ? 34.333 5.479 -57.518 1.00 72.44 102 THR A N 1
ATOM 777 C CA . THR A 1 102 ? 34.479 6.053 -56.168 1.00 72.44 102 THR A CA 1
ATOM 778 C C . THR A 1 102 ? 33.313 6.971 -55.805 1.00 72.44 102 THR A C 1
ATOM 780 O O . THR A 1 102 ? 32.740 6.813 -54.728 1.00 72.44 102 THR A O 1
ATOM 783 N N . LYS A 1 103 ? 32.861 7.841 -56.722 1.00 80.50 103 LYS A N 1
ATOM 784 C CA . LYS A 1 103 ? 31.670 8.689 -56.498 1.00 80.50 103 LYS A CA 1
ATOM 785 C C . LYS A 1 103 ? 30.382 7.879 -56.316 1.00 80.50 103 LYS A C 1
ATOM 787 O O . LYS A 1 103 ? 29.510 8.274 -55.543 1.00 80.50 103 LYS A O 1
ATOM 792 N N . ALA A 1 104 ? 30.234 6.754 -57.019 1.00 78.25 104 ALA A N 1
ATOM 793 C CA . ALA A 1 104 ? 29.090 5.861 -56.834 1.00 78.25 104 ALA A CA 1
ATOM 794 C C . ALA A 1 104 ? 29.134 5.155 -55.466 1.00 78.25 104 ALA A C 1
ATOM 796 O O . ALA A 1 104 ? 28.112 5.081 -54.780 1.00 78.25 104 ALA A O 1
ATOM 797 N N . ALA A 1 105 ? 30.316 4.698 -55.040 1.00 75.44 105 ALA A N 1
ATOM 798 C CA . ALA A 1 105 ? 30.513 4.062 -53.739 1.00 75.44 105 ALA A CA 1
ATOM 799 C C . ALA A 1 105 ? 30.287 5.033 -52.566 1.00 75.44 105 ALA A C 1
ATOM 801 O O . ALA A 1 105 ? 29.677 4.654 -51.566 1.00 75.44 105 ALA A O 1
ATOM 802 N N . GLU A 1 106 ? 30.719 6.289 -52.688 1.00 79.94 106 GLU A N 1
ATOM 803 C CA . GLU A 1 106 ? 30.510 7.323 -51.667 1.00 79.94 106 GLU A CA 1
ATOM 804 C C . GLU A 1 106 ? 29.020 7.653 -51.493 1.00 79.94 106 GLU A C 1
ATOM 806 O O . GLU A 1 106 ? 28.499 7.582 -50.379 1.00 79.94 106 GLU A O 1
ATOM 811 N N . LYS A 1 107 ? 28.288 7.854 -52.601 1.00 81.81 107 LYS A N 1
ATOM 812 C CA . LYS A 1 107 ? 26.826 8.052 -52.567 1.00 81.81 107 LYS A CA 1
ATOM 813 C C . LYS A 1 107 ? 26.077 6.855 -51.975 1.00 81.81 107 LYS A C 1
ATOM 815 O O . LYS A 1 107 ? 25.049 7.036 -51.321 1.00 81.81 107 LYS A O 1
ATOM 820 N N . ALA A 1 108 ? 26.555 5.631 -52.202 1.00 80.00 108 ALA A N 1
ATOM 821 C CA . ALA A 1 108 ? 25.965 4.434 -51.605 1.00 80.00 108 ALA A CA 1
ATOM 822 C C . ALA A 1 108 ? 26.219 4.366 -50.088 1.00 80.00 108 ALA A C 1
ATOM 824 O O . ALA A 1 108 ? 25.290 4.086 -49.328 1.00 80.00 108 ALA A O 1
ATOM 825 N N . LYS A 1 109 ? 27.441 4.687 -49.639 1.00 81.75 109 LYS A N 1
ATOM 826 C CA . LYS A 1 109 ? 27.791 4.753 -48.209 1.00 81.75 109 LYS A CA 1
ATOM 827 C C . LYS A 1 109 ? 27.002 5.834 -47.471 1.00 81.75 109 LYS A C 1
ATOM 829 O O . LYS A 1 109 ? 26.534 5.592 -46.361 1.00 81.75 109 LYS A O 1
ATOM 834 N N . GLU A 1 110 ? 26.801 6.995 -48.086 1.00 83.75 110 GLU A N 1
ATOM 835 C CA . GLU A 1 110 ? 26.025 8.086 -47.491 1.00 83.75 110 GLU A CA 1
ATOM 836 C C . GLU A 1 110 ? 24.538 7.724 -47.354 1.00 83.75 110 GLU A C 1
ATOM 838 O O . GLU A 1 110 ? 23.956 7.881 -46.281 1.00 83.75 110 GLU A O 1
ATOM 843 N N . LYS A 1 111 ? 23.934 7.121 -48.390 1.00 80.88 111 LYS A N 1
ATOM 844 C CA . LYS A 1 111 ? 22.559 6.599 -48.305 1.00 80.88 111 LYS A CA 1
ATOM 845 C C . LYS A 1 111 ? 22.413 5.520 -47.229 1.00 80.88 111 LYS A C 1
ATOM 847 O O . LYS A 1 111 ? 21.419 5.529 -46.505 1.00 80.88 111 LYS A O 1
ATOM 852 N N . ALA A 1 112 ? 23.389 4.620 -47.092 1.00 80.69 112 ALA A N 1
ATOM 853 C CA . ALA A 1 112 ? 23.378 3.599 -46.044 1.00 80.69 112 ALA A CA 1
ATOM 854 C C . ALA A 1 112 ? 23.427 4.223 -44.638 1.00 80.69 112 ALA A C 1
ATOM 856 O O . ALA A 1 112 ? 22.612 3.862 -43.788 1.00 80.69 112 ALA A O 1
ATOM 857 N N . ARG A 1 113 ? 24.295 5.225 -44.422 1.00 82.44 113 ARG A N 1
ATOM 858 C CA . ARG A 1 113 ? 24.363 5.978 -43.157 1.00 82.44 113 ARG A CA 1
ATOM 859 C C . ARG A 1 113 ? 23.052 6.691 -42.831 1.00 82.44 113 ARG A C 1
ATOM 861 O O . ARG A 1 113 ? 22.578 6.599 -41.704 1.00 82.44 113 ARG A O 1
ATOM 868 N N . LEU A 1 114 ? 22.419 7.345 -43.806 1.00 79.75 114 LEU A N 1
ATOM 869 C CA . LEU A 1 114 ? 21.134 8.023 -43.592 1.00 79.75 114 LEU A CA 1
ATOM 870 C C . LEU A 1 114 ? 20.009 7.047 -43.215 1.00 79.75 114 LEU A C 1
ATOM 872 O O . LEU A 1 114 ? 19.184 7.357 -42.355 1.00 79.75 114 LEU A O 1
ATOM 876 N N . VAL A 1 115 ? 19.986 5.850 -43.813 1.00 80.19 115 VAL A N 1
ATOM 877 C CA . VAL A 1 115 ? 19.019 4.799 -43.453 1.00 80.19 115 VAL A CA 1
ATOM 878 C C . VAL A 1 115 ? 19.258 4.285 -42.032 1.00 80.19 115 VAL A C 1
ATOM 880 O O . VAL A 1 115 ? 18.294 4.043 -41.304 1.00 80.19 115 VAL A O 1
ATOM 883 N N . GLU A 1 116 ? 20.515 4.135 -41.618 1.00 82.00 116 GLU A N 1
ATOM 884 C CA . GLU A 1 116 ? 20.865 3.679 -40.271 1.00 82.00 116 GLU A CA 1
ATOM 885 C C . GLU A 1 116 ? 20.502 4.721 -39.202 1.00 82.00 116 GLU A C 1
ATOM 887 O O . GLU A 1 116 ? 19.813 4.396 -38.233 1.00 82.00 116 GLU A O 1
ATOM 892 N N . VAL A 1 117 ? 20.827 5.997 -39.442 1.00 78.62 117 VAL A N 1
ATOM 893 C CA . VAL A 1 117 ? 20.439 7.124 -38.575 1.00 78.62 117 VAL A CA 1
ATOM 894 C C . VAL A 1 117 ? 18.913 7.238 -38.467 1.00 78.62 117 VAL A C 1
ATOM 896 O O . VAL A 1 117 ? 18.372 7.427 -37.376 1.00 78.62 117 VAL A O 1
ATOM 899 N N . ALA A 1 118 ? 18.181 7.050 -39.571 1.00 81.81 118 ALA A N 1
ATOM 900 C CA . ALA A 1 118 ? 16.718 7.066 -39.553 1.00 81.81 118 ALA A CA 1
ATOM 901 C C . ALA A 1 118 ? 16.112 5.884 -38.771 1.00 81.81 118 ALA A C 1
ATOM 903 O O . ALA A 1 118 ? 15.066 6.039 -38.131 1.00 81.81 118 ALA A O 1
ATOM 904 N N . LYS A 1 119 ? 16.744 4.701 -38.805 1.00 84.69 119 LYS A N 1
ATOM 905 C CA . LYS A 1 119 ? 16.335 3.544 -37.990 1.00 84.69 119 LYS A CA 1
ATOM 906 C C . LYS A 1 119 ? 16.616 3.782 -36.504 1.00 84.69 119 LYS A C 1
ATOM 908 O O . LYS A 1 119 ? 15.722 3.523 -35.698 1.00 84.69 119 LYS A O 1
ATOM 913 N N . ALA A 1 120 ? 17.779 4.339 -36.159 1.00 78.31 120 ALA A N 1
ATOM 914 C CA . ALA A 1 120 ? 18.127 4.709 -34.785 1.00 78.31 120 ALA A CA 1
ATOM 915 C C . ALA A 1 120 ? 17.127 5.727 -34.204 1.00 78.31 120 ALA A C 1
ATOM 917 O O . ALA A 1 120 ? 16.501 5.465 -33.180 1.00 78.31 120 ALA A O 1
ATOM 918 N N . ALA A 1 121 ? 16.814 6.798 -34.942 1.00 80.75 121 ALA A N 1
ATOM 919 C CA . ALA A 1 121 ? 15.847 7.807 -34.499 1.00 80.75 121 ALA A CA 1
ATOM 920 C C . ALA A 1 121 ? 14.422 7.249 -34.284 1.00 80.75 121 ALA A C 1
ATOM 922 O O . ALA A 1 121 ? 13.671 7.729 -33.427 1.00 80.75 121 ALA A O 1
ATOM 923 N N . LYS A 1 122 ? 14.011 6.229 -35.055 1.00 84.62 122 LYS A N 1
ATOM 924 C CA . LYS A 1 122 ? 12.729 5.530 -34.837 1.00 84.62 122 LYS A CA 1
ATOM 925 C C . LYS A 1 122 ? 12.762 4.653 -33.582 1.00 84.62 122 LYS A C 1
ATOM 927 O O . LYS A 1 122 ? 11.747 4.584 -32.884 1.00 84.62 122 LYS A O 1
ATOM 932 N N . ALA A 1 123 ? 13.893 4.010 -33.287 1.00 81.31 123 ALA A N 1
ATOM 933 C CA . ALA A 1 123 ? 14.076 3.228 -32.067 1.00 81.31 123 ALA A CA 1
ATOM 934 C C . ALA A 1 123 ? 14.023 4.124 -30.818 1.00 81.31 123 ALA A C 1
ATOM 936 O O . ALA A 1 123 ? 13.261 3.823 -29.897 1.00 81.31 123 ALA A O 1
ATOM 937 N N . ASP A 1 124 ? 14.692 5.279 -30.846 1.00 82.25 124 ASP A N 1
ATOM 938 C CA . ASP A 1 124 ? 14.703 6.238 -29.732 1.00 82.25 124 ASP A CA 1
ATOM 939 C C . ASP A 1 124 ? 13.308 6.800 -29.440 1.00 82.25 124 ASP A C 1
ATOM 941 O O . ASP A 1 124 ? 12.866 6.845 -28.289 1.00 82.25 124 ASP A O 1
ATOM 945 N N . LYS A 1 125 ? 12.538 7.147 -30.484 1.00 86.75 125 LYS A N 1
ATOM 946 C CA . LYS A 1 125 ? 11.139 7.584 -30.321 1.00 86.75 125 LYS A CA 1
ATOM 947 C C . LYS A 1 125 ? 10.261 6.498 -29.692 1.00 86.75 125 LYS A C 1
ATOM 949 O O . LYS A 1 125 ? 9.388 6.812 -28.879 1.00 86.75 125 LYS A O 1
ATOM 954 N N . LYS A 1 126 ? 10.474 5.225 -30.050 1.00 87.75 126 LYS A N 1
ATOM 955 C CA . LYS A 1 126 ? 9.736 4.096 -29.462 1.00 87.75 126 LYS A CA 1
ATOM 956 C C . LYS A 1 126 ? 10.133 3.881 -27.998 1.00 87.75 126 LYS A C 1
ATOM 958 O O . LYS A 1 126 ? 9.242 3.724 -27.164 1.00 87.75 126 LYS A O 1
ATOM 963 N N . ALA A 1 127 ? 11.425 3.947 -27.679 1.00 82.44 127 ALA A N 1
ATOM 964 C CA . ALA A 1 127 ? 11.934 3.838 -26.313 1.00 82.44 127 ALA A CA 1
ATOM 965 C C . ALA A 1 127 ? 11.398 4.964 -25.412 1.00 82.44 127 ALA A C 1
ATOM 967 O O . ALA A 1 127 ? 10.860 4.690 -24.340 1.00 82.44 127 ALA A O 1
ATOM 968 N N . ALA A 1 128 ? 11.414 6.215 -25.884 1.00 87.69 128 ALA A N 1
ATOM 969 C CA . ALA A 1 128 ? 10.876 7.358 -25.144 1.00 87.69 128 ALA A CA 1
ATOM 970 C C . ALA A 1 128 ? 9.362 7.241 -24.878 1.00 87.69 128 ALA A C 1
ATOM 972 O O . ALA A 1 128 ? 8.886 7.595 -23.795 1.00 87.69 128 ALA A O 1
ATOM 973 N N . LYS A 1 129 ? 8.586 6.715 -25.840 1.00 88.62 129 LYS A N 1
ATOM 974 C CA . LYS A 1 129 ? 7.144 6.477 -25.653 1.00 88.62 129 LYS A CA 1
ATOM 975 C C . LYS A 1 129 ? 6.878 5.391 -24.604 1.00 88.62 129 LYS A C 1
ATOM 977 O O . LYS A 1 129 ? 5.961 5.548 -23.800 1.00 88.62 129 LYS A O 1
ATOM 982 N N . LEU A 1 130 ? 7.679 4.324 -24.590 1.00 85.25 130 LEU A N 1
ATOM 983 C CA . LEU A 1 130 ? 7.574 3.251 -23.596 1.00 85.25 130 LEU A CA 1
ATOM 984 C C . LEU A 1 130 ? 7.992 3.721 -22.196 1.00 85.25 130 LEU A C 1
ATOM 986 O O . 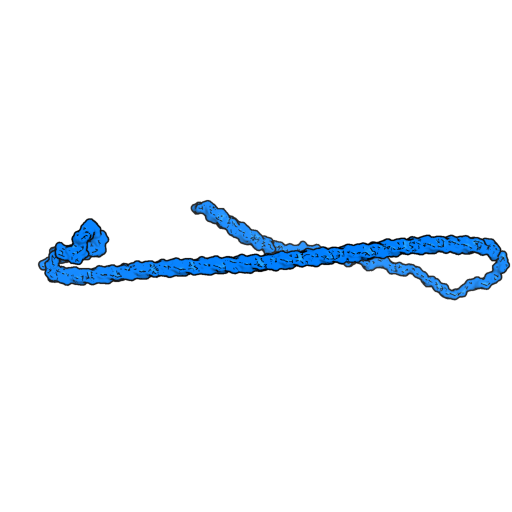LEU A 1 130 ? 7.290 3.420 -21.234 1.00 85.25 130 LEU A O 1
ATOM 990 N N . ALA A 1 131 ? 9.053 4.526 -22.083 1.00 86.75 131 ALA A N 1
ATOM 991 C CA . ALA A 1 131 ? 9.483 5.109 -20.810 1.00 86.75 131 ALA A CA 1
ATOM 992 C C . ALA A 1 131 ? 8.389 5.999 -20.190 1.00 86.75 131 ALA A C 1
ATOM 994 O O . ALA A 1 131 ? 8.018 5.802 -19.034 1.00 86.75 131 ALA A O 1
ATOM 995 N N . LYS A 1 132 ? 7.777 6.892 -20.986 1.00 90.00 132 LYS A N 1
ATOM 996 C CA . LYS A 1 132 ? 6.649 7.728 -20.528 1.00 90.00 132 LYS A CA 1
ATOM 997 C C . LYS A 1 132 ? 5.422 6.907 -20.117 1.00 90.00 132 LYS A C 1
ATOM 999 O O . LYS A 1 132 ? 4.695 7.305 -19.209 1.00 90.00 132 LYS A O 1
ATOM 1004 N N . ALA A 1 133 ? 5.158 5.780 -20.781 1.00 88.69 133 ALA A N 1
ATOM 1005 C CA . ALA A 1 133 ? 4.056 4.893 -20.407 1.00 88.69 133 ALA A CA 1
ATOM 1006 C C . ALA A 1 133 ? 4.333 4.164 -19.081 1.00 88.69 133 ALA A C 1
ATOM 1008 O O . ALA A 1 133 ? 3.448 4.095 -18.229 1.00 88.69 133 ALA A O 1
ATOM 1009 N N . ALA A 1 134 ? 5.563 3.681 -18.881 1.00 85.56 134 ALA A N 1
ATOM 1010 C CA . ALA A 1 134 ? 5.978 3.021 -17.646 1.00 85.56 134 ALA A CA 1
ATOM 1011 C C . ALA A 1 134 ? 5.945 3.976 -16.439 1.00 85.56 134 ALA A C 1
ATOM 1013 O O . ALA A 1 134 ? 5.482 3.596 -15.366 1.00 85.56 134 ALA A O 1
ATOM 1014 N N . GLU A 1 135 ? 6.371 5.227 -16.618 1.00 89.19 135 GLU A N 1
ATOM 1015 C CA . GLU A 1 135 ? 6.314 6.253 -15.571 1.00 89.19 135 GLU A CA 1
ATOM 1016 C C . GLU A 1 135 ? 4.866 6.566 -15.158 1.00 89.19 135 GLU A C 1
ATOM 1018 O O . GLU A 1 135 ? 4.539 6.559 -13.970 1.00 89.19 135 GLU A O 1
ATOM 1023 N N . LYS A 1 136 ? 3.959 6.732 -16.133 1.00 88.62 136 LYS A N 1
ATOM 1024 C CA . LYS A 1 136 ? 2.525 6.921 -15.856 1.00 88.62 136 LYS A CA 1
ATOM 1025 C C . LYS A 1 136 ? 1.899 5.723 -15.138 1.00 88.62 136 LYS A C 1
ATOM 1027 O O . LYS A 1 136 ? 1.062 5.922 -14.261 1.00 88.62 136 LYS A O 1
ATOM 1032 N N . ALA A 1 137 ? 2.296 4.497 -15.486 1.00 87.81 137 ALA A N 1
ATOM 1033 C CA . ALA A 1 137 ? 1.807 3.293 -14.817 1.00 87.81 137 ALA A CA 1
ATOM 1034 C C . ALA A 1 137 ? 2.248 3.244 -13.344 1.00 87.81 137 ALA A C 1
ATOM 1036 O O . ALA A 1 137 ? 1.408 3.028 -12.470 1.00 87.81 137 ALA A O 1
ATOM 1037 N N . LYS A 1 138 ? 3.524 3.546 -13.058 1.00 87.69 138 LYS A N 1
ATOM 1038 C CA . LYS A 1 138 ? 4.047 3.622 -11.683 1.00 87.69 138 LYS A CA 1
ATOM 1039 C C . LYS A 1 138 ? 3.339 4.697 -10.853 1.00 87.69 138 LYS A C 1
ATOM 1041 O O . LYS A 1 138 ? 2.967 4.440 -9.711 1.00 87.69 138 LYS A O 1
ATOM 1046 N N . ALA A 1 139 ? 3.089 5.873 -11.433 1.00 88.12 139 ALA A N 1
ATOM 1047 C CA . ALA A 1 139 ? 2.352 6.941 -10.755 1.00 88.12 139 ALA A CA 1
ATOM 1048 C C . ALA A 1 139 ? 0.898 6.538 -10.434 1.00 88.12 139 ALA A C 1
ATOM 1050 O O . ALA A 1 139 ? 0.392 6.832 -9.350 1.00 88.12 139 ALA A O 1
ATOM 1051 N N . ALA A 1 140 ? 0.227 5.829 -11.349 1.00 88.50 140 ALA A N 1
ATOM 1052 C CA . ALA A 1 140 ? -1.135 5.346 -11.130 1.00 88.50 140 ALA A CA 1
ATOM 1053 C C . ALA A 1 140 ? -1.212 4.267 -10.035 1.00 88.50 140 ALA A C 1
ATOM 1055 O O . ALA A 1 140 ? -2.167 4.250 -9.257 1.00 88.50 140 ALA A O 1
ATOM 1056 N N . GLU A 1 141 ? -0.219 3.380 -9.958 1.00 86.62 141 GLU A N 1
ATOM 1057 C CA . GLU A 1 141 ? -0.129 2.358 -8.912 1.00 86.62 141 GLU A CA 1
ATOM 1058 C C . GLU A 1 141 ? 0.126 2.982 -7.532 1.00 86.62 141 GLU A C 1
ATOM 1060 O O . GLU A 1 141 ? -0.619 2.705 -6.591 1.00 86.62 141 GLU A O 1
ATOM 1065 N N . ALA A 1 142 ? 1.074 3.921 -7.434 1.00 87.38 142 ALA A N 1
ATOM 1066 C CA . ALA A 1 142 ? 1.338 4.666 -6.202 1.00 87.38 142 ALA A CA 1
ATOM 1067 C C . ALA A 1 142 ? 0.092 5.424 -5.701 1.00 87.38 142 ALA A C 1
ATOM 1069 O O . ALA A 1 142 ? -0.231 5.388 -4.514 1.00 87.38 142 ALA A O 1
ATOM 1070 N N . ALA A 1 143 ? -0.672 6.046 -6.607 1.00 88.88 143 ALA A N 1
ATOM 1071 C CA . ALA A 1 143 ? -1.911 6.738 -6.251 1.00 88.88 143 ALA A CA 1
ATOM 1072 C C . ALA A 1 143 ? -3.013 5.787 -5.745 1.00 88.88 143 ALA A C 1
ATOM 1074 O O . ALA A 1 143 ? -3.804 6.166 -4.877 1.00 88.88 143 ALA A O 1
ATOM 1075 N N . LYS A 1 144 ? -3.087 4.554 -6.268 1.00 90.50 144 LYS A N 1
ATOM 1076 C CA . LYS A 1 144 ? -4.026 3.533 -5.770 1.00 90.50 144 LYS A CA 1
ATOM 1077 C C . LYS A 1 144 ? -3.641 3.053 -4.373 1.00 90.50 144 LYS A C 1
ATOM 1079 O O . LYS A 1 144 ? -4.525 2.941 -3.527 1.00 90.50 144 LYS A O 1
ATOM 1084 N N . LEU A 1 145 ? -2.350 2.827 -4.126 1.00 85.19 145 LEU A N 1
ATOM 1085 C CA . LEU A 1 145 ? -1.846 2.420 -2.812 1.00 85.19 145 LEU A CA 1
ATOM 1086 C C . LEU A 1 145 ? -2.103 3.502 -1.753 1.00 85.19 145 LEU A C 1
ATOM 1088 O O . LEU A 1 145 ? -2.700 3.203 -0.723 1.00 85.19 145 LEU A O 1
ATOM 1092 N N . ALA A 1 146 ? -1.811 4.771 -2.055 1.00 87.81 146 ALA A N 1
ATOM 1093 C CA . ALA A 1 146 ? -2.079 5.883 -1.136 1.00 87.81 146 ALA A CA 1
ATOM 1094 C C . ALA A 1 146 ? -3.576 6.024 -0.780 1.00 87.81 146 ALA A C 1
ATOM 1096 O O . ALA A 1 146 ? -3.943 6.280 0.371 1.00 87.81 146 ALA A O 1
ATOM 1097 N N . LYS A 1 147 ? -4.479 5.813 -1.751 1.00 89.31 147 LYS A N 1
ATOM 1098 C CA . LYS A 1 147 ? -5.932 5.798 -1.495 1.00 89.31 147 LYS A CA 1
ATOM 1099 C C . LYS A 1 147 ? -6.369 4.604 -0.640 1.00 89.31 147 LYS A C 1
ATOM 1101 O O . LYS A 1 147 ? -7.279 4.742 0.174 1.00 89.31 147 LYS A O 1
ATOM 1106 N N . ALA A 1 148 ? -5.743 3.441 -0.811 1.00 86.06 148 ALA A N 1
ATOM 1107 C CA . ALA A 1 148 ? -6.043 2.263 -0.003 1.00 86.06 148 ALA A CA 1
ATOM 1108 C C . ALA A 1 148 ? -5.585 2.440 1.455 1.00 86.06 148 ALA A C 1
ATOM 1110 O O . ALA A 1 148 ? -6.348 2.137 2.373 1.00 86.06 148 ALA A O 1
ATOM 1111 N N . GLU A 1 149 ? -4.388 2.991 1.670 1.00 86.50 149 GLU A N 1
ATOM 1112 C CA . GLU A 1 149 ? -3.843 3.252 3.008 1.00 86.50 149 GLU A CA 1
ATOM 1113 C C . GLU A 1 149 ? -4.674 4.284 3.777 1.00 86.50 149 GLU A C 1
ATOM 1115 O O . GLU A 1 149 ? -5.066 4.044 4.920 1.00 86.50 149 GLU A O 1
ATOM 1120 N N . THR A 1 150 ? -5.038 5.396 3.133 1.00 86.06 150 THR A N 1
ATOM 1121 C CA . THR A 1 150 ? -5.899 6.423 3.748 1.00 86.06 150 THR A CA 1
ATOM 1122 C C . THR A 1 150 ? -7.291 5.886 4.098 1.00 86.06 150 THR A C 1
ATOM 1124 O O . THR A 1 150 ? -7.814 6.175 5.177 1.00 86.06 150 THR A O 1
ATOM 1127 N N . ALA A 1 151 ? -7.880 5.040 3.245 1.00 89.94 151 ALA A N 1
ATOM 1128 C CA . ALA A 1 151 ? -9.161 4.396 3.533 1.00 89.94 151 ALA A CA 1
ATOM 1129 C C . ALA A 1 151 ? -9.071 3.385 4.692 1.00 89.94 151 ALA A C 1
ATOM 1131 O O . ALA A 1 151 ? -10.004 3.282 5.494 1.00 89.94 151 ALA A O 1
ATOM 1132 N N . ALA A 1 152 ? -7.962 2.646 4.801 1.00 87.88 152 ALA A N 1
ATOM 1133 C CA . ALA A 1 152 ? -7.725 1.720 5.905 1.00 87.88 152 ALA A CA 1
ATOM 1134 C C . ALA A 1 152 ? -7.546 2.465 7.238 1.00 87.88 152 ALA A C 1
ATOM 1136 O O . ALA A 1 152 ? -8.205 2.120 8.221 1.00 87.88 152 ALA A O 1
ATOM 1137 N N . ALA A 1 153 ? -6.747 3.537 7.251 1.00 87.38 153 ALA A N 1
ATOM 1138 C CA . ALA A 1 153 ? -6.549 4.382 8.428 1.00 87.38 153 ALA A CA 1
ATOM 1139 C C . ALA A 1 153 ? -7.870 5.005 8.918 1.00 87.38 153 ALA A C 1
ATOM 1141 O O . ALA A 1 153 ? -8.177 4.956 10.109 1.00 87.38 153 ALA A O 1
ATOM 1142 N N . ALA A 1 154 ? -8.711 5.501 8.002 1.00 90.81 154 ALA A N 1
ATOM 1143 C CA . ALA A 1 154 ? -10.019 6.060 8.350 1.00 90.81 154 ALA A CA 1
ATOM 1144 C C . ALA A 1 154 ? -10.976 5.018 8.963 1.00 90.81 154 ALA A C 1
ATOM 1146 O O . ALA A 1 154 ? -11.730 5.330 9.889 1.00 90.81 154 ALA A O 1
ATOM 1147 N N . LYS A 1 155 ? -10.948 3.766 8.479 1.00 90.12 155 LYS A N 1
ATOM 1148 C CA . LYS A 1 155 ? -11.754 2.674 9.052 1.00 90.12 155 LYS A CA 1
ATOM 1149 C C . LYS A 1 155 ? -11.305 2.311 10.467 1.00 90.12 155 LYS A C 1
ATOM 1151 O O . LYS A 1 155 ? -12.166 2.116 11.324 1.00 90.12 155 LYS A O 1
ATOM 1156 N N . LEU A 1 156 ? -9.995 2.254 10.713 1.00 87.31 156 LEU A N 1
ATOM 1157 C CA . LEU A 1 156 ? -9.447 1.984 12.045 1.00 87.31 156 LEU A CA 1
ATOM 1158 C C . LEU A 1 156 ? -9.799 3.103 13.030 1.00 87.31 156 LEU A C 1
ATOM 1160 O O . LEU A 1 156 ? -10.360 2.814 14.083 1.00 87.31 156 LEU A O 1
ATOM 1164 N N . ALA A 1 157 ? -9.606 4.368 12.643 1.00 90.62 157 ALA A N 1
ATOM 1165 C CA . ALA A 1 157 ? -9.958 5.513 13.484 1.00 90.62 157 ALA A CA 1
ATOM 1166 C C . ALA A 1 157 ? -11.455 5.533 13.846 1.00 90.62 157 ALA A C 1
ATOM 1168 O O . ALA A 1 157 ? -11.828 5.793 14.990 1.00 90.62 157 ALA A O 1
ATOM 1169 N N . LYS A 1 158 ? -12.340 5.196 12.895 1.00 90.81 158 LYS A N 1
ATOM 1170 C CA . LYS A 1 158 ? -13.784 5.107 13.161 1.00 90.81 158 LYS A CA 1
ATOM 1171 C C . LYS A 1 158 ? -14.134 3.951 14.105 1.00 90.81 158 LYS A C 1
ATOM 1173 O O . LYS A 1 158 ? -15.025 4.103 14.940 1.00 90.81 158 LYS A O 1
ATOM 1178 N N . ALA A 1 159 ? -13.462 2.806 13.977 1.00 90.25 159 ALA A N 1
ATOM 1179 C CA . ALA A 1 159 ? -13.668 1.662 14.863 1.00 90.25 159 ALA A CA 1
ATOM 1180 C C . ALA A 1 159 ? -13.197 1.963 16.294 1.00 90.25 159 ALA A C 1
ATOM 1182 O O . ALA A 1 159 ? -13.915 1.667 17.249 1.00 90.25 159 ALA A O 1
ATOM 1183 N N . GLU A 1 160 ? -12.042 2.612 16.433 1.00 88.69 160 GLU A N 1
ATOM 1184 C CA . GLU A 1 160 ? -11.489 3.028 17.721 1.00 88.69 160 GLU A CA 1
ATOM 1185 C C . GLU A 1 160 ? -12.378 4.073 18.405 1.00 88.69 160 GLU A C 1
ATOM 1187 O O . GLU A 1 160 ? -12.758 3.896 19.562 1.00 88.69 160 GLU A O 1
ATOM 1192 N N . ALA A 1 161 ? -12.832 5.094 17.670 1.00 89.31 161 ALA A N 1
ATOM 1193 C CA . ALA A 1 161 ? -13.770 6.086 18.195 1.00 89.31 161 ALA A CA 1
ATOM 1194 C C . ALA A 1 161 ? -15.100 5.452 18.644 1.00 89.31 161 ALA A C 1
ATOM 1196 O O . ALA A 1 161 ? -15.650 5.819 19.683 1.00 89.31 161 ALA A O 1
ATOM 1197 N N . ALA A 1 162 ? -15.612 4.463 17.902 1.00 90.94 162 ALA A N 1
ATOM 1198 C CA . ALA A 1 162 ? -16.821 3.739 18.289 1.00 90.94 162 ALA A CA 1
ATOM 1199 C C . ALA A 1 162 ? -16.610 2.870 19.543 1.00 90.94 162 ALA A C 1
ATOM 1201 O O . ALA A 1 162 ? -17.506 2.787 20.387 1.00 90.94 162 ALA A O 1
ATOM 1202 N N . ALA A 1 163 ? -15.442 2.237 19.689 1.00 89.25 163 ALA A N 1
ATOM 1203 C CA . ALA A 1 163 ? -15.089 1.475 20.885 1.00 89.25 163 ALA A CA 1
ATOM 1204 C C . ALA A 1 163 ? -14.944 2.390 22.112 1.00 89.25 163 ALA A C 1
ATOM 1206 O O . ALA A 1 163 ? -15.532 2.105 23.157 1.00 89.25 163 ALA A O 1
ATOM 1207 N N . ALA A 1 164 ? -14.263 3.529 21.963 1.00 88.44 164 ALA A N 1
ATOM 1208 C CA . ALA A 1 164 ? -14.124 4.537 23.011 1.00 88.44 164 ALA A CA 1
ATOM 1209 C C . ALA A 1 164 ? -15.483 5.119 23.435 1.00 88.44 164 ALA A C 1
ATOM 1211 O O . ALA A 1 164 ? -15.763 5.234 24.628 1.00 88.44 164 ALA A O 1
ATOM 1212 N N . ALA A 1 165 ? -16.377 5.408 22.481 1.00 90.81 165 ALA A N 1
ATOM 1213 C CA . ALA A 1 165 ? -17.725 5.889 22.781 1.00 90.81 165 ALA A CA 1
ATOM 1214 C C . ALA A 1 165 ? -18.561 4.853 23.555 1.00 90.81 165 ALA A C 1
ATOM 1216 O O . ALA A 1 165 ? -19.274 5.208 24.496 1.00 90.81 165 ALA A O 1
ATOM 1217 N N . LYS A 1 166 ? -18.454 3.562 23.203 1.00 89.38 166 LYS A N 1
ATOM 1218 C CA . LYS A 1 166 ? -19.106 2.477 23.956 1.00 89.38 166 LYS A CA 1
ATOM 1219 C C . LYS A 1 166 ? -18.561 2.385 25.381 1.00 89.38 166 LYS A C 1
ATOM 1221 O O . LYS A 1 166 ? -19.360 2.362 26.313 1.00 89.38 166 LYS A O 1
ATOM 1226 N N . ALA A 1 167 ? -17.240 2.414 25.554 1.00 86.62 167 ALA A N 1
ATOM 1227 C CA . ALA A 1 167 ? -16.609 2.379 26.873 1.00 86.62 167 ALA A CA 1
ATOM 1228 C C . ALA A 1 167 ? -17.021 3.582 27.743 1.00 86.62 167 ALA A C 1
ATOM 1230 O O . ALA A 1 167 ? -17.391 3.411 28.903 1.00 86.62 167 ALA A O 1
ATOM 1231 N N . ALA A 1 168 ? -17.052 4.792 27.175 1.00 88.50 168 ALA A N 1
ATOM 1232 C CA . ALA A 1 168 ? -17.485 5.992 27.890 1.00 88.50 168 ALA A CA 1
ATOM 1233 C C . ALA A 1 168 ? -18.954 5.908 28.344 1.00 88.50 168 ALA A C 1
ATOM 1235 O O . ALA A 1 168 ? -19.289 6.305 29.462 1.00 88.50 168 ALA A O 1
ATOM 1236 N N . ASN A 1 169 ? -19.838 5.365 27.501 1.00 89.06 169 ASN A N 1
ATOM 1237 C CA . ASN A 1 169 ? -21.240 5.157 27.865 1.00 89.06 169 ASN A CA 1
ATOM 1238 C C . ASN A 1 169 ? -21.404 4.097 28.962 1.00 89.06 169 ASN A C 1
ATOM 1240 O O . ASN A 1 169 ? -22.228 4.271 29.858 1.00 89.06 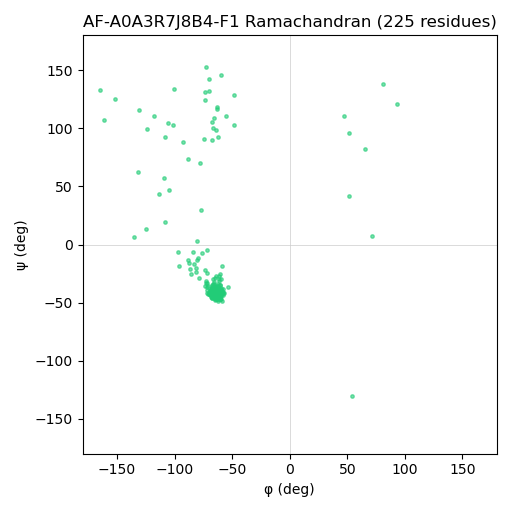169 ASN A O 1
ATOM 1244 N N . GLU A 1 170 ? -20.608 3.026 28.935 1.00 87.69 170 GLU A N 1
ATOM 1245 C CA . GLU A 1 170 ? -20.609 2.019 30.000 1.00 87.69 170 GLU A CA 1
ATOM 1246 C C . GLU A 1 170 ? -20.171 2.596 31.351 1.00 87.69 170 GLU A C 1
ATOM 1248 O O . GLU A 1 170 ? -20.835 2.336 32.354 1.00 87.69 170 GLU A O 1
ATOM 1253 N N . VAL A 1 171 ? -19.115 3.418 31.389 1.00 89.56 171 VAL A N 1
ATOM 1254 C CA . VAL A 1 171 ? -18.657 4.081 32.627 1.00 89.56 171 VAL A CA 1
ATOM 1255 C C . VAL A 1 171 ? -19.757 4.972 33.206 1.00 89.56 171 VAL A C 1
ATOM 1257 O O . VAL A 1 171 ? -20.098 4.842 34.382 1.00 89.56 171 VAL A O 1
ATOM 1260 N N . LYS A 1 172 ? -20.398 5.799 32.368 1.00 90.81 172 LYS A N 1
ATOM 1261 C CA . LYS A 1 172 ? -21.529 6.645 32.792 1.00 90.81 172 LYS A CA 1
ATOM 1262 C C . LYS A 1 172 ? -22.698 5.821 33.336 1.00 90.81 172 LYS A C 1
ATOM 1264 O O . LYS A 1 172 ? -23.343 6.222 34.302 1.00 90.81 172 LYS A O 1
ATOM 1269 N N . ASN A 1 173 ? -22.987 4.670 32.730 1.00 89.56 173 ASN A N 1
ATOM 1270 C CA . ASN A 1 173 ? -24.047 3.783 33.209 1.00 89.56 173 ASN A CA 1
ATOM 1271 C C . ASN A 1 173 ? -23.691 3.146 34.559 1.00 89.56 173 ASN A C 1
ATOM 1273 O O . ASN A 1 173 ? -24.554 3.059 35.434 1.00 89.56 173 ASN A O 1
ATOM 1277 N N . ILE A 1 174 ? -22.431 2.758 34.767 1.00 91.00 174 ILE A N 1
ATOM 1278 C CA . ILE A 1 174 ? -21.943 2.244 36.054 1.00 91.00 174 ILE A CA 1
ATOM 1279 C C . ILE A 1 174 ? -22.075 3.307 37.151 1.00 91.00 174 ILE A C 1
ATOM 1281 O O . ILE A 1 174 ? -22.591 3.006 38.225 1.00 91.00 174 ILE A O 1
ATOM 1285 N N . GLU A 1 175 ? -21.675 4.552 36.886 1.00 92.56 175 GLU A N 1
ATOM 1286 C CA . GLU A 1 175 ? -21.805 5.655 37.849 1.00 92.56 175 GLU A CA 1
ATOM 1287 C C . GLU A 1 175 ? -23.262 5.919 38.233 1.00 92.56 175 GLU A C 1
ATOM 1289 O O . GLU A 1 175 ? -23.584 5.978 39.420 1.00 92.56 175 GLU A O 1
ATOM 1294 N N . LYS A 1 176 ? -24.168 5.978 37.249 1.00 93.62 176 LYS A N 1
ATOM 1295 C CA . LYS A 1 176 ? -25.612 6.092 37.515 1.00 93.62 176 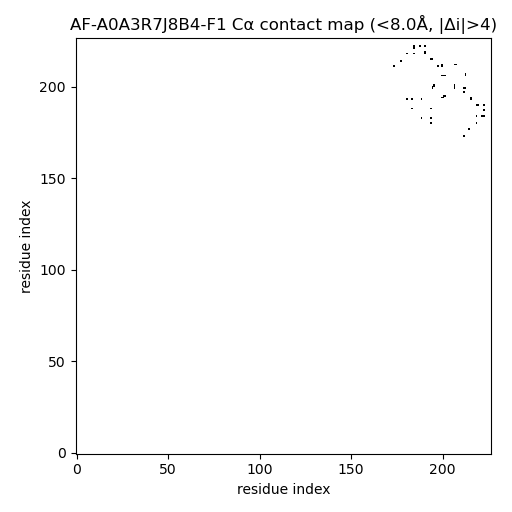LYS A CA 1
ATOM 1296 C C . LYS A 1 176 ? -26.125 4.933 38.365 1.00 93.62 176 LYS A C 1
ATOM 1298 O O . LYS A 1 176 ? -26.905 5.144 39.289 1.00 93.62 176 LYS A O 1
ATOM 1303 N N . THR A 1 177 ? -25.658 3.716 38.089 1.00 92.19 177 THR A N 1
ATOM 1304 C CA . THR A 1 177 ? -26.050 2.525 38.855 1.00 92.19 177 THR A CA 1
ATOM 1305 C C . THR A 1 177 ? -25.575 2.616 40.303 1.00 92.19 177 THR A C 1
ATOM 1307 O O . THR A 1 177 ? -26.342 2.307 41.207 1.00 92.19 177 THR A O 1
ATOM 1310 N N . LYS A 1 178 ? -24.353 3.108 40.550 1.00 93.62 178 LYS A N 1
ATOM 1311 C CA . LYS A 1 178 ? -23.847 3.349 41.912 1.00 93.62 178 LYS A CA 1
ATOM 1312 C C . LYS A 1 178 ? -24.730 4.320 42.693 1.00 93.62 178 LYS A C 1
ATOM 1314 O O . LYS A 1 178 ? -24.994 4.074 43.863 1.00 93.62 178 LYS A O 1
ATOM 1319 N N . VAL A 1 179 ? -25.197 5.398 42.059 1.00 94.44 179 VAL A N 1
ATOM 1320 C CA . VAL A 1 179 ? -26.107 6.365 42.698 1.00 94.44 179 VAL A CA 1
ATOM 1321 C C . VAL A 1 179 ? -27.434 5.698 43.068 1.00 94.44 179 VAL A C 1
ATOM 1323 O O . VAL A 1 179 ? -27.872 5.815 44.206 1.00 94.44 179 VAL A O 1
ATOM 1326 N N . ILE A 1 180 ? -28.026 4.929 42.148 1.00 93.62 180 ILE A N 1
ATOM 1327 C CA . ILE A 1 180 ? -29.270 4.186 42.413 1.00 93.62 180 ILE A CA 1
ATOM 1328 C C . ILE A 1 180 ? -29.079 3.179 43.554 1.00 93.62 180 ILE A C 1
ATOM 1330 O O . ILE A 1 180 ? -29.945 3.058 44.413 1.00 93.62 180 ILE A O 1
ATOM 1334 N N . LEU A 1 181 ? -27.951 2.465 43.586 1.00 93.69 181 LEU A N 1
ATOM 1335 C CA . LEU A 1 181 ? -27.658 1.499 44.645 1.00 93.69 181 LEU A CA 1
ATOM 1336 C C . LEU A 1 181 ? -27.524 2.165 46.016 1.00 93.69 181 LEU A C 1
ATOM 1338 O O . LEU A 1 181 ? -28.028 1.611 46.987 1.00 93.69 181 LEU A O 1
ATOM 1342 N N . LYS A 1 182 ? -26.916 3.354 46.105 1.00 94.81 182 LYS A N 1
ATOM 1343 C CA . LYS A 1 182 ? -26.886 4.127 47.358 1.00 94.81 182 LYS A CA 1
ATOM 1344 C C . LYS A 1 182 ? -28.298 4.479 47.831 1.00 94.81 182 LYS A C 1
ATOM 1346 O O . LYS A 1 182 ? -28.643 4.198 48.970 1.00 94.81 182 LYS A O 1
ATOM 1351 N N . ASP A 1 183 ? -29.134 4.977 46.925 1.00 95.12 183 ASP A N 1
ATOM 1352 C CA . ASP A 1 183 ? -30.525 5.348 47.216 1.00 95.12 183 ASP A CA 1
ATOM 1353 C C . ASP A 1 183 ? -31.373 4.130 47.656 1.00 95.12 183 ASP A C 1
ATOM 1355 O O . ASP A 1 183 ? -32.237 4.213 48.529 1.00 95.12 183 ASP A O 1
ATOM 1359 N N . MET A 1 184 ? -31.105 2.950 47.082 1.00 94.88 184 MET A N 1
ATOM 1360 C CA . MET A 1 184 ? -31.731 1.685 47.490 1.00 94.88 184 MET A CA 1
ATOM 1361 C C . MET A 1 184 ? -31.231 1.178 48.847 1.00 94.88 184 MET A C 1
ATOM 1363 O O . MET A 1 184 ? -32.013 0.581 49.590 1.00 94.88 184 MET A O 1
ATOM 1367 N N . LEU A 1 185 ? -29.961 1.427 49.171 1.00 94.06 185 LEU A N 1
ATOM 1368 C CA . LEU A 1 185 ? -29.366 1.061 50.452 1.00 94.06 185 LEU A CA 1
ATOM 1369 C C . LEU A 1 185 ? -29.988 1.883 51.585 1.00 94.06 185 LEU A C 1
ATOM 1371 O O . LEU A 1 185 ? -30.381 1.321 52.604 1.00 94.06 185 LEU A O 1
ATOM 1375 N N . GLU A 1 186 ? -30.152 3.191 51.368 1.00 94.06 186 GLU A N 1
ATOM 1376 C CA . GLU A 1 186 ? -30.838 4.102 52.295 1.00 94.06 186 GLU A CA 1
ATOM 1377 C C . GLU A 1 186 ? -32.283 3.656 52.560 1.00 94.06 186 GLU A C 1
ATOM 1379 O O . GLU A 1 186 ? -32.754 3.678 53.695 1.00 94.06 186 GLU A O 1
ATOM 1384 N N . LYS A 1 187 ? -32.963 3.149 51.525 1.00 94.69 187 LYS A N 1
ATOM 1385 C CA . LYS A 1 187 ? -34.323 2.590 51.607 1.00 94.69 187 LYS A CA 1
ATOM 1386 C C . LYS A 1 187 ? -34.385 1.155 52.139 1.00 94.69 187 LYS A C 1
ATOM 1388 O O . LYS A 1 187 ? -35.469 0.577 52.158 1.00 94.69 187 LYS A O 1
ATOM 1393 N N . ARG A 1 188 ? -33.249 0.561 52.530 1.00 92.25 188 ARG A N 1
ATOM 1394 C CA . ARG A 1 188 ? -33.141 -0.829 53.011 1.00 92.25 188 ARG A CA 1
ATOM 1395 C C . ARG A 1 188 ? -33.791 -1.846 52.075 1.00 92.25 188 ARG A C 1
ATOM 1397 O O . ARG A 1 188 ? -34.438 -2.797 52.507 1.00 92.25 188 ARG A O 1
ATOM 1404 N N . VAL A 1 189 ? -33.600 -1.675 50.769 1.00 95.56 189 VAL A N 1
ATOM 1405 C CA . VAL A 1 189 ? -34.115 -2.649 49.805 1.00 95.56 189 VAL A CA 1
ATOM 1406 C C . VAL A 1 189 ? -33.323 -3.953 49.916 1.00 95.56 189 VAL A C 1
ATOM 1408 O O . VAL A 1 189 ? -32.092 -3.944 49.913 1.00 95.56 189 VAL A O 1
ATOM 1411 N N . SER A 1 190 ? -34.023 -5.088 49.977 1.00 95.25 190 SER A N 1
ATOM 1412 C CA . SER A 1 190 ? -33.366 -6.388 50.132 1.00 95.25 190 SER A CA 1
ATOM 1413 C C . SER A 1 190 ? -32.386 -6.693 48.981 1.00 95.25 190 SER A C 1
ATOM 1415 O O . SER A 1 190 ? -32.658 -6.339 47.821 1.00 95.25 190 SER A O 1
ATOM 1417 N N . PRO A 1 191 ? -31.268 -7.390 49.261 1.00 95.38 191 PRO A N 1
ATOM 1418 C CA . PRO A 1 191 ? -30.312 -7.801 48.238 1.00 95.38 191 PRO A CA 1
ATOM 1419 C C . PRO A 1 191 ? -30.927 -8.574 47.068 1.00 95.38 191 PRO A C 1
ATOM 1421 O O . PRO A 1 191 ? -30.540 -8.351 45.922 1.00 95.38 191 PRO A O 1
ATOM 1424 N N . ASP A 1 192 ? -31.926 -9.422 47.310 1.00 95.25 192 ASP A N 1
ATOM 1425 C CA . ASP A 1 192 ? -32.568 -10.201 46.246 1.00 95.25 192 ASP A CA 1
ATOM 1426 C C . ASP A 1 192 ? -33.318 -9.310 45.251 1.00 95.25 192 ASP A C 1
ATOM 1428 O O . ASP A 1 192 ? -33.225 -9.496 44.032 1.00 95.25 192 ASP A O 1
ATOM 1432 N N . THR A 1 193 ? -33.996 -8.268 45.747 1.00 94.25 193 THR A N 1
ATOM 1433 C CA . THR A 1 193 ? -34.670 -7.291 44.880 1.00 94.25 193 THR A CA 1
ATOM 1434 C C . THR A 1 193 ? -33.659 -6.486 44.063 1.00 94.25 193 THR A C 1
ATOM 1436 O O . THR A 1 193 ? -33.894 -6.204 42.886 1.00 94.25 193 THR A O 1
ATOM 1439 N N . VAL A 1 194 ? -32.514 -6.134 44.655 1.00 94.12 194 VAL A N 1
ATOM 1440 C CA . VAL A 1 194 ? -31.428 -5.430 43.955 1.00 94.12 194 VAL A CA 1
ATOM 1441 C C . VAL A 1 194 ? -30.799 -6.319 42.886 1.00 94.12 194 VAL A C 1
ATOM 1443 O O . VAL A 1 194 ? -30.627 -5.875 41.750 1.00 94.12 194 VAL A O 1
ATOM 1446 N N . LYS A 1 195 ? -30.538 -7.593 43.197 1.00 93.62 195 LYS A N 1
ATOM 1447 C CA . LYS A 1 195 ? -30.019 -8.586 42.246 1.00 93.62 195 LYS A CA 1
ATOM 1448 C C . LYS A 1 195 ? -30.942 -8.735 41.036 1.00 93.62 195 LYS A C 1
ATOM 1450 O O . LYS A 1 195 ? -30.470 -8.774 39.898 1.00 93.62 195 LYS A O 1
ATOM 1455 N N . ALA A 1 196 ? -32.256 -8.761 41.272 1.00 94.44 196 ALA A N 1
ATOM 1456 C CA . ALA A 1 196 ? -33.261 -8.793 40.214 1.00 94.44 196 ALA A CA 1
ATOM 1457 C C . ALA A 1 196 ? -33.296 -7.490 39.393 1.00 94.44 196 ALA A C 1
ATOM 1459 O O . ALA A 1 196 ? -33.331 -7.553 38.163 1.00 94.44 196 ALA A O 1
ATOM 1460 N N . LYS A 1 197 ? -33.228 -6.312 40.036 1.00 92.38 197 LYS A N 1
ATOM 1461 C CA . LYS A 1 197 ? -33.228 -5.006 39.342 1.00 92.38 197 LYS A CA 1
ATOM 1462 C C . LYS A 1 197 ? -31.972 -4.753 38.510 1.00 92.38 197 LYS A C 1
ATOM 1464 O O . LYS A 1 197 ? -32.074 -4.174 37.434 1.00 92.38 197 LYS A O 1
ATOM 1469 N N . LEU A 1 198 ? -30.811 -5.226 38.961 1.00 91.62 198 LEU A N 1
ATOM 1470 C CA . LEU A 1 198 ? -29.575 -5.219 38.170 1.00 91.62 198 LEU A CA 1
ATOM 1471 C C . LEU A 1 198 ? -29.603 -6.246 37.024 1.00 91.62 198 LEU A C 1
ATOM 1473 O O . LEU A 1 198 ? -28.663 -6.318 36.234 1.00 91.62 198 LEU A O 1
ATOM 1477 N N . GLY A 1 199 ? -30.658 -7.066 36.938 1.00 92.38 199 GLY A N 1
ATOM 1478 C CA . GLY A 1 199 ? -30.818 -8.102 35.922 1.00 92.38 199 GLY A CA 1
ATOM 1479 C C . GLY A 1 199 ? -29.882 -9.295 36.101 1.00 92.38 199 GLY A C 1
ATOM 1480 O O . GLY A 1 199 ? -29.862 -10.170 35.242 1.00 92.38 199 GLY A O 1
ATOM 1481 N N . LEU A 1 200 ? -29.135 -9.372 37.208 1.00 92.44 200 LEU A N 1
ATOM 1482 C CA . LEU A 1 200 ? -28.163 -10.439 37.462 1.00 92.44 200 LEU A CA 1
ATOM 1483 C C . LEU A 1 200 ? -28.831 -11.819 37.524 1.00 92.44 200 LEU A C 1
ATOM 1485 O O . LEU A 1 200 ? -28.215 -12.814 37.161 1.00 92.44 200 LEU A O 1
ATOM 1489 N N . THR A 1 201 ? -30.111 -11.884 37.897 1.00 92.44 201 THR A N 1
ATOM 1490 C CA . THR A 1 201 ? -30.903 -13.125 37.876 1.00 92.44 201 THR A CA 1
ATOM 1491 C C . THR A 1 201 ? -31.110 -13.685 36.469 1.00 92.44 201 THR A C 1
ATOM 1493 O O . THR A 1 201 ? -31.197 -14.897 36.310 1.00 92.44 201 THR A O 1
ATOM 1496 N N . LYS A 1 202 ? -31.137 -12.832 35.435 1.00 93.25 202 LYS A N 1
ATOM 1497 C CA . LYS A 1 202 ? -31.279 -13.259 34.033 1.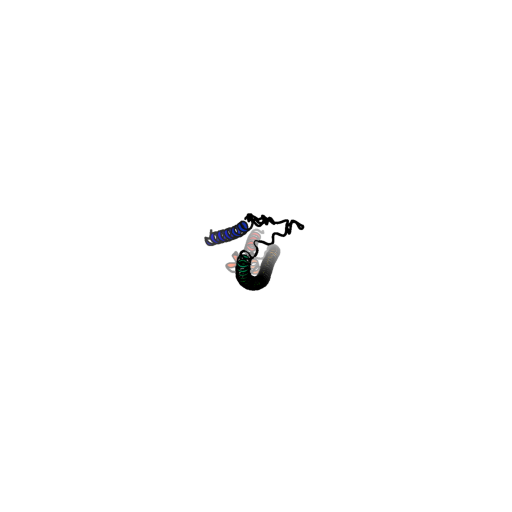00 93.25 202 LYS A CA 1
ATOM 1498 C C . LYS A 1 202 ? -29.959 -13.724 33.417 1.00 93.25 202 LYS A C 1
ATOM 1500 O O . LYS A 1 202 ? -29.983 -14.407 32.399 1.00 93.25 202 LYS A O 1
ATOM 1505 N N . LEU A 1 203 ? -28.819 -13.336 33.996 1.00 88.81 203 LEU A N 1
ATOM 1506 C CA . LEU A 1 203 ? -27.498 -13.710 33.484 1.00 88.81 203 LEU A CA 1
ATOM 1507 C C . LEU A 1 203 ? -27.040 -15.106 33.940 1.00 88.81 203 LEU A C 1
ATOM 1509 O O . LEU A 1 203 ? -26.126 -15.651 33.321 1.00 88.81 203 LEU A O 1
ATOM 1513 N N . GLY A 1 204 ? -27.653 -15.686 34.979 1.00 89.69 204 GLY A N 1
ATOM 1514 C CA . GLY A 1 204 ? -27.264 -16.998 35.514 1.00 89.69 204 GLY A CA 1
ATOM 1515 C C . GLY A 1 204 ? -25.775 -17.039 35.873 1.00 89.69 204 GLY A C 1
ATOM 1516 O O . GLY A 1 204 ? -25.264 -16.105 36.488 1.00 89.69 204 GLY A O 1
ATOM 1517 N N . ASP A 1 205 ? -25.059 -18.063 35.409 1.00 89.38 205 ASP A N 1
ATOM 1518 C CA . ASP A 1 205 ? -23.617 -18.244 35.658 1.00 89.38 205 ASP A CA 1
ATOM 1519 C C . ASP A 1 205 ? -22.757 -17.093 35.107 1.00 89.38 205 ASP A C 1
ATOM 1521 O O . ASP A 1 205 ? -21.684 -16.785 35.624 1.00 89.38 205 ASP A O 1
ATOM 1525 N N . LYS A 1 206 ? -23.244 -16.380 34.081 1.00 90.00 206 LYS A N 1
ATOM 1526 C CA . LYS A 1 206 ? -22.549 -15.209 33.521 1.00 90.00 206 LYS A CA 1
ATOM 1527 C C . LYS A 1 206 ? -22.683 -13.965 34.396 1.00 90.00 206 LYS A C 1
ATOM 1529 O O . LYS A 1 206 ? -22.042 -12.953 34.108 1.00 90.00 206 LYS A O 1
ATOM 1534 N N . ALA A 1 207 ? -23.502 -14.006 35.449 1.00 89.31 207 ALA A N 1
ATOM 1535 C CA . ALA A 1 207 ? -23.668 -12.882 36.360 1.00 89.31 207 ALA A CA 1
ATOM 1536 C C . ALA A 1 207 ? -22.339 -12.507 37.020 1.00 89.31 207 ALA A C 1
ATOM 1538 O O . ALA A 1 207 ? -22.051 -11.321 37.141 1.00 89.31 207 ALA A O 1
ATOM 1539 N N . GLU A 1 208 ? -21.498 -13.485 37.364 1.00 88.44 208 GLU A N 1
ATOM 1540 C CA . GLU A 1 208 ? -20.213 -13.234 38.026 1.00 88.44 208 GLU A CA 1
ATOM 1541 C C . GLU A 1 208 ? -19.211 -12.486 37.142 1.00 88.44 208 GLU A C 1
ATOM 1543 O O . GLU A 1 208 ? -18.416 -11.698 37.651 1.00 88.44 208 GLU A O 1
ATOM 1548 N N . GLN A 1 209 ? -19.300 -12.672 35.823 1.00 89.56 209 GLN A N 1
ATOM 1549 C CA . GLN A 1 209 ? -18.468 -11.992 34.826 1.00 89.56 209 GLN A CA 1
ATOM 1550 C C . GLN A 1 209 ? -19.008 -10.605 34.445 1.00 89.56 209 GLN A C 1
ATOM 1552 O O . GLN A 1 209 ? -18.371 -9.863 33.695 1.00 89.56 209 GLN A O 1
ATOM 1557 N N . SER A 1 210 ? -20.195 -10.236 34.934 1.00 92.62 210 SER A N 1
ATOM 1558 C CA . SER A 1 210 ? -20.789 -8.932 34.662 1.00 92.62 210 SER A CA 1
ATOM 1559 C C . SER A 1 210 ? -20.035 -7.817 35.379 1.00 92.62 210 SER A C 1
ATOM 1561 O O . SER A 1 210 ? -19.701 -7.925 36.558 1.00 92.62 210 SER A O 1
ATOM 1563 N N . LYS A 1 211 ? -19.898 -6.667 34.712 1.00 90.56 211 LYS A N 1
ATOM 1564 C CA . LYS A 1 211 ? -19.374 -5.425 35.309 1.00 90.56 211 LYS A CA 1
ATOM 1565 C C . LYS A 1 211 ? -20.207 -4.945 36.510 1.00 90.56 211 LYS A C 1
ATOM 1567 O O . LYS A 1 211 ? -19.722 -4.150 37.307 1.00 90.56 211 LYS A O 1
ATOM 1572 N N . LEU A 1 212 ? -21.448 -5.424 36.644 1.00 92.69 212 LEU A N 1
ATOM 1573 C CA . LEU A 1 212 ? -22.357 -5.094 37.747 1.00 92.69 212 LEU A CA 1
ATOM 1574 C C . LEU A 1 212 ? -22.197 -6.005 38.976 1.00 92.69 212 LEU A C 1
ATOM 1576 O O . LEU A 1 212 ? -22.676 -5.651 40.049 1.00 92.69 212 LEU A O 1
ATOM 1580 N N . SER A 1 213 ? -21.533 -7.158 38.844 1.00 92.81 213 SER A N 1
ATOM 1581 C CA . SER A 1 213 ? -21.341 -8.111 39.949 1.00 92.81 213 SER A CA 1
ATOM 1582 C C . SER A 1 213 ? -20.534 -7.527 41.115 1.00 92.81 213 SER A C 1
ATOM 1584 O O . SER A 1 213 ? -21.012 -7.620 42.247 1.00 92.81 213 SER A O 1
ATOM 1586 N N . PRO A 1 214 ? -19.393 -6.842 40.889 1.00 94.75 214 PRO A N 1
ATOM 1587 C CA . PRO A 1 214 ? -18.662 -6.184 41.973 1.00 94.75 214 PRO A CA 1
ATOM 1588 C C . PRO A 1 214 ? -19.521 -5.162 42.730 1.00 94.75 214 PRO A C 1
ATOM 1590 O O . PRO A 1 214 ? -19.569 -5.191 43.951 1.00 94.75 214 PRO A O 1
ATOM 1593 N N . LEU A 1 215 ? -20.299 -4.341 42.012 1.00 94.56 215 LEU A N 1
ATOM 1594 C CA . LEU A 1 215 ? -21.184 -3.340 42.626 1.00 94.56 215 LEU A CA 1
ATOM 1595 C C . LEU A 1 215 ? -22.262 -3.972 43.509 1.00 94.56 215 LEU A C 1
ATOM 1597 O O . LEU A 1 215 ? -22.637 -3.413 44.535 1.00 94.56 215 LEU A O 1
ATOM 1601 N N . PHE A 1 216 ? -22.784 -5.127 43.094 1.00 95.56 216 PHE A N 1
ATOM 1602 C CA . PHE A 1 216 ? -23.750 -5.868 43.889 1.00 95.56 216 PHE A CA 1
ATOM 1603 C C . PHE A 1 216 ? -23.114 -6.456 45.152 1.00 95.56 216 PHE A C 1
ATOM 1605 O O . PHE A 1 216 ? -23.724 -6.391 46.215 1.00 95.56 216 PHE A O 1
ATOM 1612 N N . LYS A 1 217 ? -21.888 -6.988 45.061 1.00 95.56 217 LYS A N 1
ATOM 1613 C CA . LYS A 1 217 ? -21.148 -7.481 46.233 1.00 95.56 217 LYS A CA 1
ATOM 1614 C C . LYS A 1 217 ? -20.911 -6.358 47.245 1.00 95.56 217 LYS A C 1
ATOM 1616 O O . LYS A 1 217 ? -21.249 -6.537 48.412 1.00 95.56 217 LYS A O 1
ATOM 1621 N N . ASP A 1 218 ? -20.462 -5.193 46.774 1.00 95.44 218 ASP A N 1
ATOM 1622 C CA . ASP A 1 218 ? -20.277 -4.000 47.611 1.00 95.44 218 ASP A CA 1
ATOM 1623 C C . ASP A 1 218 ? -21.595 -3.581 48.289 1.00 95.44 218 ASP A C 1
ATOM 1625 O O . ASP A 1 218 ? -21.620 -3.250 49.474 1.00 95.44 218 ASP A O 1
ATOM 1629 N N . TYR A 1 219 ? -22.713 -3.633 47.552 1.00 95.69 219 TYR A N 1
ATOM 1630 C CA . TYR A 1 219 ? -24.041 -3.342 48.095 1.00 95.69 219 TYR A CA 1
ATOM 1631 C C . TYR A 1 219 ? -24.444 -4.318 49.206 1.00 95.69 219 TYR A C 1
ATOM 1633 O O . TYR A 1 219 ? -24.905 -3.883 50.257 1.00 95.69 219 TYR A O 1
ATOM 1641 N N . VAL A 1 220 ? -24.286 -5.628 48.984 1.00 96.00 220 VAL A N 1
ATOM 1642 C CA . VAL A 1 220 ? -24.624 -6.669 49.971 1.00 96.00 220 VAL A CA 1
ATOM 1643 C C . VAL A 1 220 ? -23.810 -6.479 51.245 1.00 96.00 220 VAL A C 1
ATOM 1645 O O . VAL A 1 220 ? -24.353 -6.540 52.346 1.00 96.00 220 VAL A O 1
ATOM 1648 N N . GLU A 1 221 ? -22.513 -6.213 51.099 1.00 95.69 221 GLU A N 1
ATOM 1649 C CA . GLU A 1 221 ? -21.630 -5.966 52.232 1.00 95.69 221 GLU A CA 1
ATOM 1650 C C . GLU A 1 221 ? -22.055 -4.715 53.013 1.00 95.69 221 GLU A C 1
ATOM 1652 O O . GLU A 1 221 ? -22.137 -4.754 54.241 1.00 95.69 221 GLU A O 1
ATOM 1657 N N . ALA A 1 222 ? -22.386 -3.623 52.316 1.00 94.75 222 ALA A N 1
ATOM 1658 C CA . ALA A 1 222 ? -22.876 -2.400 52.945 1.00 94.75 222 ALA A CA 1
ATOM 1659 C C . ALA A 1 222 ? -24.239 -2.599 53.630 1.00 94.75 222 ALA A C 1
ATOM 1661 O O . ALA A 1 222 ? -24.451 -2.090 54.728 1.00 94.75 222 ALA A O 1
ATOM 1662 N N . TYR A 1 223 ? -25.142 -3.373 53.021 1.00 94.62 223 TYR A N 1
ATOM 1663 C CA . TYR A 1 223 ? -26.461 -3.688 53.573 1.00 94.62 223 TYR A CA 1
ATOM 1664 C C . TYR A 1 223 ? -26.352 -4.463 54.887 1.00 94.62 223 TYR A C 1
ATOM 1666 O O . TYR A 1 223 ? -27.046 -4.137 55.846 1.00 94.62 223 TYR A O 1
ATOM 1674 N N . ASN A 1 224 ? -25.439 -5.435 54.950 1.00 93.81 224 ASN A N 1
ATOM 1675 C CA . ASN A 1 224 ? -25.210 -6.249 56.146 1.00 93.81 224 ASN A CA 1
ATOM 1676 C C . ASN A 1 224 ? -24.514 -5.482 57.281 1.00 93.81 224 ASN A C 1
ATOM 1678 O O . ASN A 1 224 ? -24.640 -5.866 58.440 1.00 93.81 224 ASN A O 1
ATOM 1682 N N . LYS A 1 225 ? -23.757 -4.423 56.962 1.00 92.62 225 LYS A N 1
ATOM 1683 C CA . LYS A 1 225 ? -23.076 -3.568 57.952 1.00 92.62 225 LYS A CA 1
ATOM 1684 C C . LYS A 1 225 ? -23.949 -2.437 58.482 1.00 92.62 225 LYS A C 1
ATOM 1686 O O . LYS A 1 225 ? -23.623 -1.859 59.515 1.00 92.62 225 LYS A O 1
ATOM 1691 N N . ALA A 1 226 ? -24.989 -2.060 57.748 1.00 82.12 226 ALA A N 1
ATOM 1692 C CA . ALA A 1 226 ? -25.811 -0.923 58.111 1.00 82.12 226 ALA A CA 1
ATOM 1693 C C . ALA A 1 226 ? -26.709 -1.299 59.319 1.00 82.12 226 ALA A C 1
ATOM 1695 O O . ALA A 1 226 ? -27.434 -2.292 59.223 1.00 82.12 226 ALA A O 1
ATOM 1696 N N . PRO A 1 227 ? -26.662 -0.535 60.429 1.00 66.69 227 PRO A N 1
ATOM 1697 C CA . PRO A 1 227 ? -27.251 -0.897 61.727 1.00 66.69 227 PRO A CA 1
ATOM 1698 C C . PRO A 1 227 ? -28.778 -0.956 61.735 1.00 66.69 227 PRO A C 1
ATOM 1700 O O . PRO A 1 227 ? -29.397 -0.261 60.898 1.00 66.69 227 PRO A O 1
#

Foldseek 3Di:
DDPVVVVVVVVVVVVVVVVVVVVDDPPPPPPPPPPPDDPDDDPDDDDDDDDDDDDPPDDPPPPPPVVVVVVVVVVVVVVVVVVVVVVVVVVVVVVVVVVVVVVVVVVVVVVVVVVVVVVVVVVVVVVVVVVVVVVVVVVVVVVVVVVVVVVVVVVVVVVVVVVVVVVVVVVVVVVVLLVVLVVCLVVLPDLVVNCVVVVLVVCVVCSCVDPCNVVSVVSVVSSVPDD

pLDDT: mean 76.3, std 17.72, range [39.22, 96.0]

Secondary structure (DSSP, 8-state):
--HHHHHHHHHHHHHHHHHHGGG------------------------------------TTSHHHHHHHHHHHHHHHHHHHHHHHHHHHHHHHHHHHHHHHHHHHHHHHHHHHHHHHHHHHHHHHHHHHHHHHHHHHHHHHHHHHHHHHHHHHHHHHHHHHHHHHHHHHHHHHHHHHHHHHHHHHHTT--HHHHHHHTTHHHHGGGGTTSTTHHHHHHHHHHHHH--

Solvent-accessible surface area (backbone atoms only — not comparable to full-atom values): 13586 Å² total; per-residue (Å²): 132,66,71,67,58,57,53,52,52,53,52,54,52,52,58,58,54,64,63,58,60,75,76,70,68,85,84,80,74,79,77,76,84,82,78,92,74,83,94,77,80,84,78,88,74,86,76,91,76,82,82,83,87,84,81,91,74,86,70,96,79,67,69,81,73,58,53,61,54,54,52,52,50,50,54,50,50,52,52,53,52,52,53,51,54,52,53,50,53,52,51,52,52,51,51,53,51,51,54,53,51,50,55,51,52,51,57,50,53,51,53,51,49,53,53,50,54,54,50,51,57,52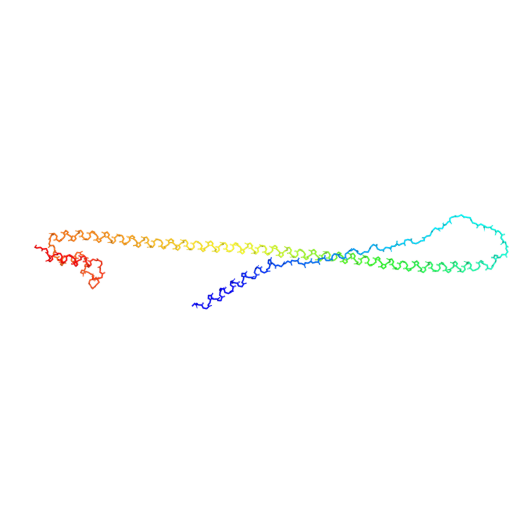,49,52,55,51,51,54,54,50,52,57,50,53,52,52,51,52,53,54,51,52,54,51,51,53,53,51,52,53,54,50,52,52,52,51,53,53,52,50,52,52,50,51,52,52,52,54,51,52,53,55,50,50,55,53,48,52,54,52,50,51,57,38,52,78,68,64,58,54,63,69,61,50,39,50,74,74,43,40,70,80,44,54,86,55,24,75,79,35,89,59,34,62,59,50,51,55,47,48,54,50,57,74,66,55,129

Radius of gyration: 59.34 Å; Cα contacts (8 Å, |Δi|>4): 28; chains: 1; bounding box: 114×52×160 Å

Sequence (227 aa):
MRPYNVLLLTLVLLF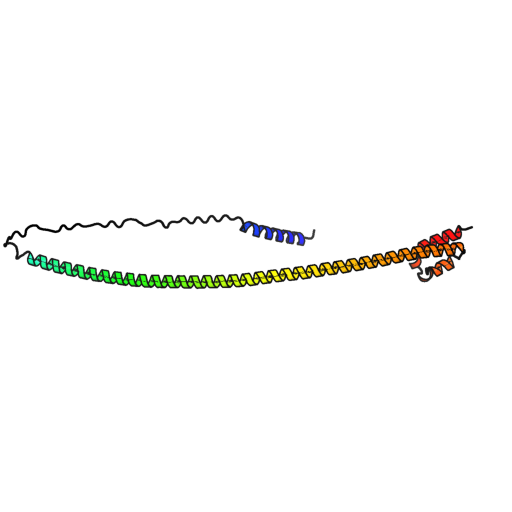AFSNAVLAVTPITATVVSNEANYKRSLRAAETTTNNVDDEEERSLTSGLTSGLSKIKDKAHLYKVRLSASKEIKVKEAEIAKAVKATKAAEKAKEKARLVEVAKAAKADKKAAKLAKAAEKAKAAEAAKLAKAETAAAAKLAKAEAAAAAKAANEVKNIEKTKVILKDMLEKRVSPDTVKAKLGLTKLGDKAEQSKLSPLFKDYVEAYNKAP

Organism: NCBI:txid325452